Protein AF-A0A5E6R314-F1 (afdb_monomer)

Radius of gyration: 19.29 Å; Cα contacts (8 Å, |Δi|>4): 288; chains: 1; bounding box: 34×42×61 Å

Secondary structure (DSSP, 8-state):
-EEEEEEEE-SSTT-SS--EEEEEEEESTTPPPSEEEEEETT--EEEEE-TT---HHHHHHHHHHHHHHHHHHHHHHHHH-SS--TT-EEEEEEE-SSTT----EEEEEEE-TTS-EEEEEEE-PPPHHHHHHHHHHHHHHHHHHHHHHTS-SS-------------HHHHHHHHHHHHHT-

Organism: Pseudomonas fluorescens (NCBI:txid294)

pLDDT: mean 80.06, std 16.38, range [33.91, 96.5]

Nearest PDB structures (foldseek):
  3eo3-assembly2_C-2  TM=4.595E-01  e=1.379E+00  Homo sapiens
  4db3-assembly1_A  TM=5.145E-01  e=1.748E+00  Vibrio vulnificus
  2ap1-assembly1_A  TM=4.783E-01  e=2.351E+00  Salmonella enterica subsp. enterica serovar Typhimurium
  7p9y-assembly1_AAA  TM=5.122E-01  e=2.215E+00  Saccharomyces cerevisiae S288C
  5dvb-assembly1_I  TM=3.430E-01  e=5.716E+00  Saccharomyces cerevisiae

Foldseek 3Di:
DKKKKKFFDDDDPDDQDGQWIKIFIDPDDPGDGCWIWIQGPVRDIDTDDNPNPPDVVLVVLVVVLSVQLSVLVVVVLCVVPVGSDGQWMKMWDFDDPDVPDQGFKIKIFTADSVRHTPDIDIDGQDDPVRVVVLVVVVVVLVVVVVVVVVDDDDDDDPDPDPPSPPCVSVNVNNVSVSSSVD

Sequence (182 aa):
MRFIKVMAQSRGECANSVDGHIVGFYDGVGSVPFYQASVDRFYNVQRLSAEHADNQDIVARIETFMSTATVDMMRMFHWNHRTEASGNAMELMTVETNAGAEVKSVRFRFLAPEGEMKSEVTLSPETDIEKNRRVALENAGAKVVARGKKKRRRQKTTAVGPAILDTSFMDRLCKSYLATGW

Structure (mmCIF, N/CA/C/O backbone):
data_AF-A0A5E6R314-F1
#
_entry.id   AF-A0A5E6R314-F1
#
loop_
_atom_site.group_PDB
_atom_site.id
_atom_site.type_symbol
_atom_site.label_atom_id
_atom_site.label_alt_id
_atom_site.label_comp_id
_atom_site.label_asym_id
_atom_site.label_entity_id
_atom_site.label_seq_id
_atom_site.pdbx_PDB_ins_code
_atom_site.Cartn_x
_atom_site.Cartn_y
_atom_site.Cartn_z
_atom_site.occupancy
_atom_site.B_iso_or_equiv
_atom_site.auth_seq_id
_atom_site.auth_comp_id
_atom_site.auth_asym_id
_atom_site.auth_atom_id
_atom_site.pdbx_PDB_model_num
ATOM 1 N N . MET A 1 1 ? 2.222 6.298 16.711 1.00 81.44 1 MET A N 1
ATOM 2 C CA . MET A 1 1 ? 2.377 6.464 15.250 1.00 81.44 1 MET A CA 1
ATOM 3 C C . MET A 1 1 ? 1.992 5.151 14.612 1.00 81.44 1 MET A C 1
ATOM 5 O O . MET A 1 1 ? 2.645 4.151 14.899 1.00 81.44 1 MET A O 1
ATOM 9 N N . ARG A 1 2 ? 0.925 5.154 13.818 1.00 90.69 2 ARG A N 1
ATOM 10 C CA . ARG A 1 2 ? 0.460 3.976 13.092 1.00 90.69 2 ARG A CA 1
ATOM 11 C C . ARG A 1 2 ? 1.230 3.813 11.795 1.00 90.69 2 ARG A C 1
ATOM 13 O O . ARG A 1 2 ? 1.671 4.799 11.206 1.00 90.69 2 ARG A O 1
ATOM 20 N N . PHE A 1 3 ? 1.447 2.570 11.398 1.00 94.19 3 PHE A N 1
ATOM 21 C CA . PHE A 1 3 ? 2.116 2.250 10.143 1.00 94.19 3 PHE A CA 1
ATOM 22 C C . PHE A 1 3 ? 1.756 0.842 9.672 1.00 94.19 3 PHE A C 1
ATOM 24 O O . PHE A 1 3 ? 1.336 -0.009 10.462 1.00 94.19 3 PHE A O 1
ATOM 31 N N . ILE A 1 4 ? 1.942 0.597 8.379 1.00 95.88 4 ILE A N 1
ATOM 32 C CA . ILE A 1 4 ? 1.929 -0.744 7.787 1.00 95.88 4 ILE A CA 1
ATOM 33 C C . ILE A 1 4 ? 3.371 -1.165 7.556 1.00 95.88 4 ILE A C 1
ATOM 35 O O . ILE A 1 4 ? 4.164 -0.370 7.060 1.00 95.88 4 ILE A O 1
ATOM 39 N N . LYS A 1 5 ? 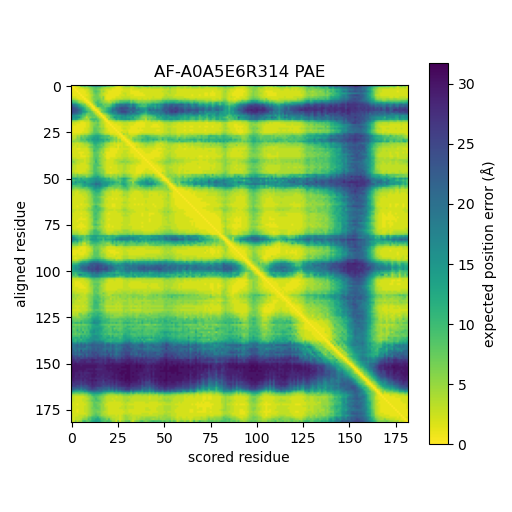3.703 -2.420 7.854 1.00 96.06 5 LYS A N 1
ATOM 40 C CA . LYS A 1 5 ? 4.981 -3.035 7.492 1.00 96.06 5 LYS A CA 1
ATOM 41 C C . LYS A 1 5 ? 4.746 -4.229 6.581 1.00 96.06 5 LYS A C 1
ATOM 43 O O . LYS A 1 5 ? 4.037 -5.161 6.948 1.00 96.06 5 LYS A O 1
ATOM 48 N N . VAL A 1 6 ? 5.378 -4.209 5.416 1.00 95.31 6 VAL A N 1
ATOM 49 C CA . VAL A 1 6 ? 5.451 -5.318 4.462 1.00 95.31 6 VAL A CA 1
ATOM 50 C C . VAL A 1 6 ? 6.835 -5.937 4.578 1.00 95.31 6 VAL A C 1
ATOM 52 O O . VAL A 1 6 ? 7.825 -5.220 4.471 1.00 95.31 6 VAL A O 1
ATOM 55 N N . MET A 1 7 ? 6.927 -7.245 4.795 1.00 93.88 7 MET A N 1
ATOM 56 C CA . MET A 1 7 ? 8.197 -7.964 4.927 1.00 93.88 7 MET A CA 1
ATOM 57 C C . MET A 1 7 ? 8.243 -9.135 3.956 1.00 93.88 7 MET A C 1
ATOM 59 O O . MET A 1 7 ? 7.319 -9.944 3.939 1.00 93.88 7 MET A O 1
ATOM 63 N N . ALA A 1 8 ? 9.319 -9.245 3.180 1.00 90.44 8 ALA A N 1
ATOM 64 C CA . ALA A 1 8 ? 9.562 -10.405 2.331 1.00 90.44 8 ALA A CA 1
ATOM 65 C C . ALA A 1 8 ? 9.847 -11.649 3.184 1.00 90.44 8 ALA A C 1
ATOM 67 O O . ALA A 1 8 ? 10.697 -11.616 4.080 1.00 90.44 8 ALA A O 1
ATOM 68 N N . GLN A 1 9 ? 9.162 -12.750 2.877 1.00 84.50 9 GLN A N 1
ATOM 69 C CA . GLN A 1 9 ? 9.291 -14.030 3.561 1.00 84.50 9 GLN A CA 1
ATOM 70 C C . GLN A 1 9 ? 9.766 -15.115 2.588 1.00 84.50 9 GLN A C 1
ATOM 72 O O . GLN A 1 9 ? 9.176 -15.325 1.529 1.00 84.50 9 GLN A O 1
ATOM 77 N N . SER A 1 10 ? 10.813 -15.840 2.973 1.00 78.00 10 SER A N 1
ATOM 78 C CA . SER A 1 10 ? 11.264 -17.055 2.283 1.00 78.00 10 SER A CA 1
ATOM 79 C C . SER A 1 10 ? 10.904 -18.302 3.095 1.00 78.00 10 SER A C 1
ATOM 81 O O . SER A 1 10 ? 10.846 -18.256 4.330 1.00 78.00 10 SER A O 1
ATOM 83 N N . ARG A 1 11 ? 10.638 -19.431 2.429 1.00 61.72 11 ARG A N 1
ATOM 84 C CA . ARG A 1 11 ? 10.377 -20.708 3.099 1.00 61.72 11 ARG A CA 1
ATOM 85 C C . ARG A 1 11 ? 11.695 -21.457 3.321 1.00 61.72 11 ARG A C 1
ATOM 87 O O . ARG A 1 11 ? 12.092 -22.304 2.527 1.00 61.72 11 ARG A O 1
ATOM 94 N N . GLY A 1 12 ? 12.346 -21.166 4.446 1.00 57.78 12 GLY A N 1
ATOM 95 C CA . GLY A 1 12 ? 13.508 -21.907 4.954 1.00 57.78 12 GLY A CA 1
ATOM 96 C C . GLY A 1 12 ? 14.840 -21.160 4.843 1.00 57.78 12 GLY A C 1
ATOM 97 O O . GLY A 1 12 ? 15.012 -20.285 4.002 1.00 57.78 12 GLY A O 1
ATOM 98 N N . GLU A 1 13 ? 15.801 -21.543 5.688 1.00 52.19 13 GLU A N 1
ATOM 99 C CA . GLU A 1 13 ? 17.090 -20.853 5.906 1.00 52.19 13 GLU A CA 1
ATOM 100 C C . GLU A 1 13 ? 18.039 -20.824 4.684 1.00 52.19 13 GLU A C 1
ATOM 102 O O . GLU A 1 13 ? 19.111 -20.231 4.753 1.00 52.19 13 GLU A O 1
ATOM 107 N N . CYS A 1 14 ? 17.669 -21.432 3.550 1.00 49.62 14 CYS A N 1
ATOM 108 C CA . CYS A 1 14 ? 18.479 -21.498 2.322 1.00 49.62 14 CYS A CA 1
ATOM 109 C C . CYS A 1 14 ? 17.669 -21.286 1.026 1.00 49.62 14 CYS A C 1
ATOM 111 O O . CYS A 1 14 ? 18.128 -21.646 -0.060 1.00 49.62 14 CYS A O 1
ATOM 113 N N . ALA A 1 15 ? 16.451 -20.743 1.106 1.00 55.31 15 ALA A N 1
ATOM 114 C CA . ALA A 1 15 ? 15.663 -20.459 -0.089 1.00 55.31 15 ALA A CA 1
ATOM 115 C C . ALA A 1 15 ? 16.196 -19.203 -0.802 1.00 55.31 15 ALA A C 1
ATOM 117 O O . ALA A 1 15 ? 16.169 -18.100 -0.263 1.00 55.31 15 ALA A O 1
ATOM 118 N N . ASN A 1 16 ? 16.640 -19.366 -2.052 1.00 54.38 16 ASN A N 1
ATOM 119 C CA . ASN A 1 16 ? 17.064 -18.262 -2.928 1.00 54.38 16 ASN A CA 1
ATOM 120 C C . ASN A 1 16 ? 15.880 -17.448 -3.495 1.00 54.38 16 ASN A C 1
ATOM 122 O O . ASN A 1 16 ? 16.083 -16.612 -4.375 1.00 54.38 16 ASN A O 1
ATOM 126 N N . SER A 1 17 ? 14.650 -17.722 -3.053 1.00 58.81 17 SER A N 1
ATOM 127 C CA . SER A 1 17 ? 13.425 -17.094 -3.549 1.00 58.81 17 SER A CA 1
ATOM 128 C C . SER A 1 17 ? 12.496 -16.707 -2.404 1.00 58.81 17 SER A C 1
ATOM 130 O O . SER A 1 17 ? 12.339 -17.451 -1.435 1.00 58.81 17 SER A O 1
ATOM 132 N N . VAL A 1 18 ? 11.859 -15.545 -2.541 1.00 64.06 18 VAL A N 1
ATOM 133 C CA . VAL A 1 18 ? 10.782 -15.097 -1.656 1.00 64.06 18 VAL A CA 1
ATOM 134 C C . VAL A 1 18 ? 9.497 -15.802 -2.076 1.00 64.06 18 VAL A C 1
ATOM 136 O O . VAL A 1 18 ? 9.106 -15.766 -3.240 1.00 64.06 18 VAL A O 1
ATOM 139 N N . ASP A 1 19 ? 8.843 -16.463 -1.125 1.00 75.25 19 ASP A N 1
ATOM 140 C CA . ASP A 1 19 ? 7.611 -17.220 -1.375 1.00 75.25 19 ASP A CA 1
ATOM 141 C C . ASP A 1 19 ? 6.353 -16.368 -1.154 1.00 75.25 19 ASP A C 1
ATOM 143 O O . ASP A 1 19 ? 5.271 -16.690 -1.655 1.00 75.25 19 ASP A O 1
ATOM 147 N N . GLY A 1 20 ? 6.500 -15.252 -0.439 1.00 87.81 20 GLY A N 1
ATOM 148 C CA . GLY A 1 20 ? 5.432 -14.298 -0.188 1.00 87.81 20 GLY A CA 1
ATOM 149 C C . GLY A 1 20 ? 5.875 -13.149 0.709 1.00 87.81 20 GLY A C 1
ATOM 150 O O . GLY A 1 20 ? 7.059 -12.941 0.968 1.00 87.81 20 GLY A O 1
ATOM 151 N N . HIS A 1 21 ? 4.901 -12.397 1.199 1.00 92.88 21 HIS A N 1
ATOM 152 C CA . HIS A 1 21 ? 5.106 -11.264 2.083 1.00 92.88 21 HIS A CA 1
ATOM 153 C C . HIS A 1 21 ? 4.197 -11.370 3.300 1.00 92.88 21 HIS A C 1
ATOM 155 O O . HIS A 1 21 ? 3.064 -11.838 3.213 1.00 92.88 21 HIS A O 1
ATOM 161 N N . ILE A 1 22 ? 4.681 -10.885 4.434 1.00 94.06 22 ILE A N 1
ATOM 162 C CA . ILE A 1 22 ? 3.864 -10.642 5.616 1.00 94.06 22 ILE A CA 1
ATOM 163 C C . ILE A 1 22 ? 3.559 -9.156 5.678 1.00 94.06 22 ILE A C 1
ATOM 165 O O . ILE A 1 22 ? 4.468 -8.328 5.640 1.00 94.06 22 ILE A O 1
ATOM 169 N N . VAL A 1 23 ? 2.279 -8.829 5.788 1.00 96.00 23 VAL A N 1
ATOM 170 C CA . VAL A 1 23 ? 1.787 -7.465 5.948 1.00 96.00 23 VAL A CA 1
ATOM 171 C C . VAL A 1 23 ? 1.210 -7.336 7.347 1.00 96.00 23 VAL A C 1
ATOM 173 O O . VAL A 1 23 ? 0.267 -8.043 7.697 1.00 96.00 23 VAL A O 1
ATOM 176 N N . GLY A 1 24 ? 1.794 -6.455 8.152 1.00 95.31 24 GLY A N 1
ATOM 177 C CA . GLY A 1 24 ? 1.335 -6.147 9.501 1.00 95.31 24 GLY A CA 1
ATOM 178 C C . GLY A 1 24 ? 0.917 -4.688 9.632 1.00 95.31 24 GLY A C 1
ATOM 179 O O . GLY A 1 24 ? 1.574 -3.799 9.094 1.00 95.31 24 GLY A O 1
ATOM 180 N N . PHE A 1 25 ? -0.161 -4.452 10.367 1.00 94.88 25 PHE A N 1
ATOM 181 C CA . PHE A 1 25 ? -0.676 -3.135 10.729 1.00 94.88 25 PHE A CA 1
ATOM 182 C C . PHE A 1 25 ? -0.333 -2.884 12.194 1.00 94.88 25 PHE A C 1
ATOM 184 O O . PHE A 1 25 ? -0.716 -3.673 13.053 1.00 94.88 25 PHE A O 1
ATOM 191 N N . TYR A 1 26 ? 0.402 -1.816 12.485 1.00 93.06 26 TYR A N 1
ATOM 192 C CA . TYR A 1 26 ? 0.959 -1.539 13.810 1.00 93.06 26 TYR A CA 1
ATOM 193 C C . TYR A 1 26 ? 0.436 -0.214 14.360 1.00 93.06 26 TYR A C 1
ATOM 195 O O . TYR A 1 26 ? 0.377 0.770 13.620 1.00 93.06 26 TYR A O 1
ATOM 203 N N . ASP A 1 27 ? 0.118 -0.176 15.658 1.00 90.25 27 ASP A N 1
ATOM 204 C CA . ASP A 1 27 ? -0.267 1.041 16.391 1.00 90.25 27 ASP A CA 1
ATOM 205 C C . ASP A 1 27 ? 0.866 1.511 17.317 1.00 90.25 27 ASP A C 1
ATOM 207 O O . ASP A 1 27 ? 0.722 1.653 18.529 1.00 90.25 27 ASP A O 1
ATOM 211 N N . GLY A 1 28 ? 2.056 1.701 16.742 1.00 84.62 28 GLY A N 1
ATOM 212 C CA . GLY A 1 28 ? 3.247 2.153 17.462 1.00 84.62 28 GLY A CA 1
ATOM 213 C C . GLY A 1 28 ? 4.479 1.284 17.229 1.00 84.62 28 GLY A C 1
ATOM 214 O O . GLY A 1 28 ? 4.392 0.107 16.878 1.00 84.62 28 GLY A O 1
ATOM 215 N N . VAL A 1 29 ? 5.657 1.877 17.420 1.00 80.38 29 VAL A N 1
ATOM 216 C CA . VAL A 1 29 ? 6.939 1.171 17.294 1.00 80.38 29 VAL A CA 1
ATOM 217 C C . VAL A 1 29 ? 7.074 0.165 18.437 1.00 80.38 29 VAL A C 1
ATOM 219 O O . VAL A 1 29 ? 6.836 0.510 19.591 1.00 80.38 29 VAL A O 1
ATOM 222 N N . GLY A 1 30 ? 7.443 -1.076 18.115 1.00 78.25 30 GLY A N 1
ATOM 223 C CA . GLY A 1 30 ? 7.551 -2.162 19.096 1.00 78.25 30 GLY A CA 1
ATOM 224 C C . GLY A 1 30 ? 6.209 -2.760 19.535 1.00 78.25 30 GLY A C 1
ATOM 225 O O . GLY A 1 30 ? 6.198 -3.610 20.422 1.00 78.25 30 GLY A O 1
ATOM 226 N N . SER A 1 31 ? 5.092 -2.345 18.925 1.00 81.69 31 SER A N 1
ATOM 227 C CA . SER A 1 31 ? 3.781 -2.953 19.169 1.00 81.69 31 SER A CA 1
ATOM 228 C C . SER A 1 31 ? 3.640 -4.314 18.478 1.00 81.69 31 SER A C 1
ATOM 230 O O . SER A 1 31 ? 4.286 -4.602 17.466 1.00 81.69 31 SER A O 1
ATOM 232 N N . VAL A 1 32 ? 2.766 -5.156 19.030 1.00 87.56 32 VAL A N 1
ATOM 233 C CA . VAL A 1 32 ? 2.252 -6.352 18.350 1.00 87.56 32 VAL A CA 1
ATOM 234 C C . VAL A 1 32 ? 1.349 -5.889 17.196 1.00 87.56 32 VAL A C 1
ATOM 236 O O . VAL A 1 32 ? 0.636 -4.896 17.365 1.00 87.56 32 VAL A O 1
ATOM 239 N N . PRO A 1 33 ? 1.362 -6.551 16.020 1.00 89.56 33 PRO A N 1
ATOM 240 C CA . PRO A 1 33 ? 0.486 -6.156 14.925 1.00 89.56 33 PRO A CA 1
ATOM 241 C C . PRO A 1 33 ? -0.988 -6.265 15.338 1.00 89.56 33 PRO A C 1
ATOM 243 O O . PRO A 1 33 ? -1.448 -7.309 15.803 1.00 89.56 33 PRO A O 1
ATOM 246 N N . PHE A 1 34 ? -1.727 -5.182 15.112 1.00 90.50 34 PHE A N 1
ATOM 247 C CA . PHE A 1 34 ? -3.178 -5.101 15.260 1.00 90.50 34 PHE A CA 1
ATOM 248 C C . PHE A 1 34 ? -3.893 -6.041 14.282 1.00 90.50 34 PHE A C 1
ATOM 250 O O . PHE A 1 34 ? -4.854 -6.722 14.632 1.00 90.50 34 PHE A O 1
ATOM 257 N N . TYR A 1 35 ? -3.383 -6.099 13.052 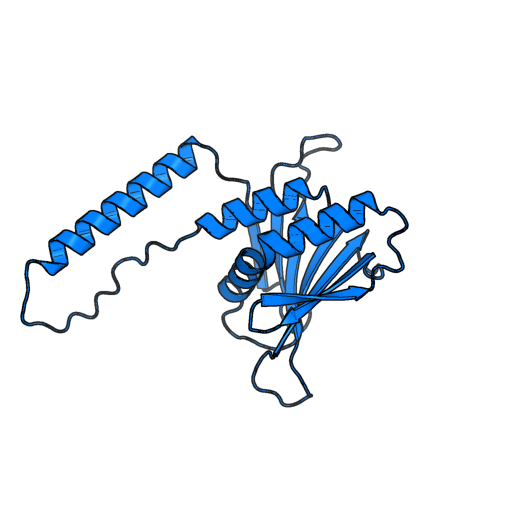1.00 92.69 35 TYR A N 1
ATOM 258 C CA . TYR A 1 35 ? -3.835 -6.994 11.995 1.00 92.69 35 TYR A CA 1
ATOM 259 C C . TYR A 1 35 ? -2.620 -7.533 11.246 1.00 92.69 35 TYR A C 1
ATOM 261 O O . TYR A 1 35 ? -1.671 -6.790 10.978 1.00 92.69 35 TYR A O 1
ATOM 269 N N . GLN A 1 36 ? -2.659 -8.807 10.872 1.00 94.50 36 GLN A N 1
ATOM 270 C CA . GLN A 1 36 ? -1.613 -9.442 10.086 1.00 94.50 36 GLN A CA 1
ATOM 271 C C . GLN A 1 36 ? -2.207 -10.303 8.974 1.00 94.50 36 GLN A C 1
ATOM 273 O O . GLN A 1 36 ? -3.134 -11.087 9.190 1.00 94.50 36 GLN A O 1
ATOM 278 N N . ALA A 1 37 ? -1.628 -10.202 7.783 1.00 95.06 37 ALA A N 1
ATOM 279 C CA . ALA A 1 37 ? -1.952 -11.044 6.644 1.00 95.06 37 ALA A CA 1
ATOM 280 C C . ALA A 1 37 ? -0.687 -11.539 5.941 1.00 95.06 37 ALA A C 1
ATOM 282 O O . ALA A 1 37 ? 0.351 -10.878 5.946 1.00 95.06 37 ALA A O 1
ATOM 283 N N . SER A 1 38 ? -0.798 -12.704 5.317 1.00 94.12 38 SER A N 1
ATOM 284 C CA . SER A 1 38 ? 0.157 -13.208 4.342 1.00 94.12 38 SER A CA 1
ATOM 285 C C . SER A 1 38 ? -0.325 -12.855 2.940 1.00 94.12 38 SER A C 1
ATOM 287 O O . SER A 1 38 ? -1.524 -12.893 2.660 1.00 94.12 38 SER A O 1
ATOM 289 N N . VAL A 1 39 ? 0.612 -12.501 2.072 1.00 93.81 39 VAL A N 1
ATOM 290 C CA . VAL A 1 39 ? 0.401 -12.283 0.645 1.00 93.81 39 VAL A CA 1
ATOM 291 C C . VAL A 1 39 ? 1.309 -13.249 -0.094 1.00 93.81 39 VAL A C 1
ATOM 293 O O . VAL A 1 39 ? 2.529 -13.151 0.022 1.00 93.81 39 VAL A O 1
ATOM 296 N N . ASP A 1 40 ? 0.742 -14.189 -0.837 1.00 90.06 40 ASP A N 1
ATOM 297 C CA . ASP A 1 40 ? 1.551 -15.123 -1.619 1.00 90.06 40 ASP A CA 1
ATOM 298 C C . ASP A 1 40 ? 2.137 -14.461 -2.883 1.00 90.06 40 ASP A C 1
ATOM 300 O O . ASP A 1 40 ? 1.826 -13.320 -3.240 1.00 90.06 40 ASP A O 1
ATOM 304 N N . ARG A 1 41 ? 2.987 -15.194 -3.608 1.00 84.94 41 ARG A N 1
ATOM 305 C CA . ARG A 1 41 ? 3.567 -14.742 -4.887 1.00 84.94 41 ARG A CA 1
ATOM 306 C C . ARG A 1 41 ? 2.545 -14.413 -5.989 1.00 84.94 41 ARG A C 1
ATOM 308 O O . ARG A 1 41 ? 2.915 -13.834 -7.006 1.00 84.94 41 ARG A O 1
ATOM 315 N N . PHE A 1 42 ? 1.294 -14.841 -5.835 1.00 86.31 42 PHE A N 1
ATOM 316 C CA . PHE A 1 42 ? 0.194 -14.590 -6.764 1.00 86.31 42 PHE A CA 1
ATOM 317 C C . PHE A 1 42 ? -0.726 -13.462 -6.284 1.00 86.31 42 PHE A C 1
ATOM 319 O O . PHE A 1 42 ? -1.777 -13.240 -6.882 1.00 86.31 42 PHE A O 1
ATOM 326 N N . TYR A 1 43 ? -0.316 -12.732 -5.243 1.00 89.00 43 TYR A N 1
ATOM 327 C CA . TYR A 1 43 ? -1.068 -11.645 -4.624 1.00 89.00 43 TYR A CA 1
ATOM 328 C C . TYR A 1 43 ? -2.363 -12.089 -3.935 1.00 89.00 43 TYR A C 1
ATOM 330 O O . TYR A 1 43 ? -3.223 -11.252 -3.651 1.00 89.00 43 TYR A O 1
ATOM 338 N N . ASN A 1 44 ? -2.501 -13.379 -3.619 1.00 91.19 44 ASN A N 1
ATOM 339 C CA . ASN A 1 44 ? -3.602 -13.846 -2.791 1.00 91.19 44 ASN A CA 1
ATOM 340 C C . ASN A 1 44 ? -3.341 -13.444 -1.343 1.00 91.19 44 ASN A C 1
ATOM 342 O O . ASN A 1 44 ? -2.267 -13.701 -0.797 1.00 91.19 44 ASN A O 1
ATOM 346 N N . VAL A 1 45 ? -4.345 -12.832 -0.720 1.00 94.00 45 VAL A N 1
ATOM 347 C CA . VAL A 1 45 ? -4.281 -12.391 0.671 1.00 94.00 45 VAL A CA 1
ATOM 348 C C . VAL A 1 45 ? -4.916 -13.447 1.566 1.00 94.00 45 VAL A C 1
ATOM 350 O O . VAL A 1 45 ? -6.077 -13.811 1.382 1.00 94.00 45 VAL A O 1
ATOM 353 N N . GLN A 1 46 ? -4.181 -13.888 2.580 1.00 93.50 46 GLN A N 1
ATOM 354 C CA . GLN A 1 46 ? -4.693 -14.726 3.655 1.00 93.50 46 GLN A CA 1
ATOM 355 C C . GLN A 1 46 ? -4.522 -13.998 4.985 1.00 93.50 46 GLN A C 1
ATOM 357 O O . GLN A 1 46 ? -3.404 -13.708 5.408 1.00 93.50 46 GLN A O 1
ATOM 362 N N . ARG A 1 47 ? -5.629 -13.720 5.677 1.00 93.56 47 ARG A N 1
ATOM 363 C CA . ARG A 1 47 ? -5.578 -13.182 7.040 1.00 93.56 47 ARG A CA 1
ATOM 364 C C . ARG A 1 47 ? -4.929 -14.203 7.976 1.00 93.56 47 ARG A C 1
ATOM 366 O O . ARG A 1 47 ? -5.333 -15.363 7.990 1.00 93.56 47 ARG A O 1
ATOM 373 N N . LEU A 1 48 ? -3.949 -13.755 8.756 1.00 91.38 48 LEU A N 1
ATOM 374 C CA . LEU A 1 48 ? -3.259 -14.563 9.763 1.00 91.38 48 LEU A CA 1
ATOM 375 C C . LEU A 1 48 ? -3.783 -14.264 11.165 1.00 91.38 48 LEU A C 1
ATOM 377 O O . LEU A 1 48 ? -4.075 -15.189 11.913 1.00 91.38 48 LEU A O 1
ATOM 381 N N . SER A 1 49 ? -3.933 -12.984 11.509 1.00 88.56 49 SER A N 1
ATOM 382 C CA . SER A 1 49 ? -4.425 -12.565 12.821 1.00 88.56 49 SER A CA 1
ATOM 383 C C . SER A 1 49 ? -5.137 -11.214 12.757 1.00 88.56 49 SER A C 1
ATOM 385 O O . SER A 1 49 ? -4.824 -10.355 11.932 1.00 88.56 49 SER A O 1
ATOM 387 N N . ALA A 1 50 ? -6.123 -11.047 13.636 1.00 82.81 50 ALA A N 1
ATOM 388 C CA . ALA A 1 50 ? -6.823 -9.787 13.901 1.00 82.81 50 ALA A CA 1
ATOM 389 C C . ALA A 1 50 ? -7.310 -9.737 15.364 1.00 82.81 50 ALA A C 1
ATOM 391 O O . ALA A 1 50 ? -8.283 -9.068 15.683 1.00 82.81 50 ALA A O 1
ATOM 392 N N . GLU A 1 51 ? -6.675 -10.508 16.252 1.00 72.88 51 GLU A N 1
ATOM 393 C CA . GLU A 1 51 ? -7.151 -10.738 17.626 1.00 72.88 51 GLU A CA 1
ATOM 394 C C . GLU A 1 51 ? -7.077 -9.485 18.505 1.00 72.88 51 GLU A C 1
ATOM 396 O O . GLU A 1 51 ? -7.822 -9.371 19.467 1.00 72.88 51 GLU A O 1
ATOM 401 N N . HIS A 1 52 ? -6.221 -8.527 18.144 1.00 69.44 52 HIS A N 1
ATOM 402 C CA . HIS A 1 52 ? -6.080 -7.241 18.834 1.00 69.44 52 HIS A CA 1
ATOM 403 C C . HIS A 1 52 ? -6.997 -6.156 18.251 1.00 69.44 52 HIS A C 1
ATOM 405 O O . HIS A 1 52 ? -6.866 -4.979 18.593 1.00 69.44 52 HIS A O 1
ATOM 411 N N . ALA A 1 53 ? -7.887 -6.531 17.329 1.00 67.56 53 ALA A N 1
ATOM 412 C CA . ALA A 1 53 ? -8.773 -5.614 16.646 1.00 67.56 53 ALA A CA 1
ATOM 413 C C . ALA A 1 53 ? -10.163 -5.580 17.286 1.00 67.56 53 ALA A C 1
ATOM 415 O O . ALA A 1 53 ? -11.129 -6.126 16.758 1.00 67.56 53 ALA A O 1
ATOM 416 N N . ASP A 1 54 ? -10.274 -4.861 18.401 1.00 67.62 54 ASP A N 1
ATOM 417 C CA . ASP A 1 54 ? -11.539 -4.685 19.134 1.00 67.62 54 ASP A CA 1
ATOM 418 C C . ASP A 1 54 ? -12.588 -3.866 18.349 1.00 67.62 54 ASP A C 1
ATOM 420 O O . ASP A 1 54 ? -13.753 -3.783 18.735 1.00 67.62 54 ASP A O 1
ATOM 424 N N . ASN A 1 55 ? -12.186 -3.250 17.229 1.00 78.31 55 ASN A N 1
ATOM 425 C CA . ASN A 1 55 ? -13.033 -2.420 16.379 1.00 78.31 55 ASN A CA 1
ATOM 426 C C . ASN A 1 55 ? -13.224 -3.052 14.989 1.00 78.31 55 ASN A C 1
ATOM 428 O O . ASN A 1 55 ? -12.351 -2.960 14.120 1.00 78.31 55 ASN A O 1
ATOM 432 N N . GLN A 1 56 ? -14.400 -3.647 14.769 1.00 81.25 56 GLN A N 1
ATOM 433 C CA . GLN A 1 56 ? -14.755 -4.311 13.510 1.00 81.25 56 GLN A CA 1
ATOM 434 C C . GLN A 1 56 ? -14.763 -3.368 12.296 1.00 81.25 56 GLN A C 1
ATOM 436 O O . GLN A 1 56 ? -14.402 -3.801 11.200 1.00 81.25 56 GLN A O 1
ATOM 441 N N . ASP A 1 57 ? -15.091 -2.085 12.472 1.00 86.38 57 ASP A N 1
ATOM 442 C CA . ASP A 1 57 ? -15.098 -1.120 11.365 1.00 86.38 57 ASP A CA 1
ATOM 443 C C . ASP A 1 57 ? -13.682 -0.877 10.832 1.00 86.38 57 ASP A C 1
ATOM 445 O O . ASP A 1 57 ? -13.472 -0.740 9.625 1.00 86.38 57 ASP A O 1
ATOM 449 N N . ILE A 1 58 ? -12.690 -0.852 11.727 1.00 85.44 58 ILE A N 1
ATOM 450 C CA . ILE A 1 58 ? -11.281 -0.700 11.349 1.00 85.44 58 ILE A CA 1
ATOM 451 C C . ILE A 1 58 ? -10.796 -1.951 10.610 1.00 85.44 58 ILE A C 1
ATOM 453 O O . ILE A 1 58 ? -10.147 -1.824 9.572 1.00 85.44 58 ILE A O 1
ATOM 457 N N . VAL A 1 59 ? -11.156 -3.150 11.081 1.00 88.75 59 VAL A N 1
ATOM 458 C CA . VAL A 1 59 ? -10.820 -4.408 10.388 1.00 88.75 59 VAL A CA 1
ATOM 459 C C . VAL A 1 59 ? -11.398 -4.424 8.977 1.00 88.75 59 VAL A C 1
ATOM 461 O O . VAL A 1 59 ? -10.672 -4.719 8.033 1.00 88.75 59 VAL A O 1
ATOM 464 N N . ALA A 1 60 ? -12.661 -4.030 8.801 1.00 90.06 60 ALA A N 1
ATOM 465 C CA . ALA A 1 60 ? -13.293 -3.981 7.484 1.00 90.06 60 ALA A CA 1
ATOM 466 C C . ALA A 1 60 ? -12.581 -3.010 6.522 1.00 90.06 60 ALA A C 1
ATOM 468 O O . ALA A 1 60 ? -12.409 -3.313 5.336 1.00 90.06 60 ALA A O 1
ATOM 469 N N . ARG A 1 61 ? -12.112 -1.855 7.020 1.00 91.62 61 ARG A N 1
ATOM 470 C CA . ARG A 1 61 ? -11.298 -0.913 6.227 1.00 91.62 61 ARG A CA 1
ATOM 471 C C . ARG A 1 61 ? -9.947 -1.511 5.842 1.00 91.62 61 ARG A C 1
ATOM 473 O O . ARG A 1 61 ? -9.535 -1.365 4.692 1.00 91.62 61 ARG A O 1
ATOM 480 N N . ILE A 1 62 ? -9.286 -2.206 6.768 1.00 92.94 62 ILE A N 1
ATOM 481 C CA . ILE A 1 62 ? -8.021 -2.907 6.510 1.00 92.94 62 ILE A CA 1
ATOM 482 C C . ILE A 1 62 ? -8.215 -4.007 5.461 1.00 92.94 62 ILE A C 1
ATOM 484 O O . ILE A 1 62 ? -7.461 -4.067 4.494 1.00 92.94 62 ILE A O 1
ATOM 488 N N . GLU A 1 63 ? -9.242 -4.845 5.596 1.00 92.75 63 GLU A N 1
ATOM 489 C CA . GLU A 1 63 ? -9.542 -5.914 4.638 1.00 92.75 63 GLU A CA 1
ATOM 490 C C . GLU A 1 63 ? -9.881 -5.342 3.249 1.00 92.75 63 GLU A C 1
ATOM 492 O O . GLU A 1 63 ? -9.382 -5.834 2.235 1.00 92.75 63 GLU A O 1
ATOM 497 N N . THR A 1 64 ? -10.626 -4.232 3.189 1.00 94.25 64 THR A N 1
ATOM 498 C CA . THR A 1 64 ? -10.901 -3.507 1.935 1.00 94.25 64 THR A CA 1
ATOM 499 C C . THR A 1 64 ? -9.613 -2.993 1.289 1.00 94.25 64 THR A C 1
ATOM 501 O O . THR A 1 64 ? -9.400 -3.180 0.085 1.00 94.25 64 THR A O 1
ATOM 504 N N . PHE A 1 65 ? -8.717 -2.393 2.073 1.00 95.19 65 PHE A N 1
ATOM 505 C CA . PHE A 1 65 ? -7.411 -1.955 1.587 1.00 95.19 65 PHE A CA 1
ATOM 506 C C . PHE A 1 65 ? -6.581 -3.128 1.070 1.00 95.19 65 PHE A C 1
ATOM 508 O O . PHE A 1 65 ? -6.082 -3.072 -0.051 1.00 95.19 65 PHE A O 1
ATOM 515 N N . MET A 1 66 ? -6.490 -4.222 1.827 1.00 95.69 66 MET A N 1
ATOM 516 C CA . MET A 1 66 ? -5.767 -5.416 1.395 1.00 95.69 66 MET A CA 1
ATOM 517 C C . MET A 1 66 ? -6.353 -5.983 0.096 1.00 95.69 66 MET A C 1
ATOM 519 O O . MET A 1 66 ? -5.603 -6.374 -0.793 1.00 95.69 66 MET A O 1
ATOM 523 N N . SER A 1 67 ? -7.673 -5.967 -0.086 1.00 92.88 67 SER A N 1
ATOM 524 C CA . SER A 1 67 ? -8.295 -6.475 -1.316 1.00 92.88 67 SER A CA 1
ATOM 525 C C . SER A 1 67 ? -8.001 -5.627 -2.562 1.00 92.88 67 SER A C 1
ATOM 527 O O . SER A 1 67 ? -7.895 -6.167 -3.661 1.00 92.88 67 SER A O 1
ATOM 529 N N . THR A 1 68 ? -7.843 -4.309 -2.412 1.00 92.81 68 THR A N 1
ATOM 530 C CA . THR A 1 68 ? -7.733 -3.375 -3.548 1.00 92.81 68 THR A CA 1
ATOM 531 C C . THR A 1 68 ? -6.304 -2.916 -3.825 1.00 92.81 68 THR A C 1
ATOM 533 O O . THR A 1 68 ? -5.942 -2.704 -4.981 1.00 92.81 68 THR A O 1
ATOM 536 N N . ALA A 1 69 ? -5.475 -2.789 -2.789 1.00 95.00 69 ALA A N 1
ATOM 537 C CA . ALA A 1 69 ? -4.152 -2.182 -2.873 1.00 95.00 69 ALA A CA 1
ATOM 538 C C . ALA A 1 69 ? -3.001 -3.197 -2.878 1.00 95.00 69 ALA A C 1
ATOM 540 O O . ALA A 1 69 ? -1.867 -2.794 -3.119 1.00 95.00 69 ALA A O 1
ATOM 541 N N . THR A 1 70 ? -3.248 -4.496 -2.648 1.00 94.94 70 THR A N 1
ATOM 542 C CA . THR A 1 70 ? -2.169 -5.502 -2.528 1.00 94.94 70 THR A CA 1
ATOM 543 C C . THR A 1 70 ? -1.237 -5.518 -3.736 1.00 94.94 70 THR A C 1
ATOM 545 O O . THR A 1 70 ? -0.022 -5.478 -3.561 1.00 94.94 70 THR A O 1
ATOM 548 N N . VAL A 1 71 ? -1.774 -5.510 -4.959 1.00 93.00 71 VAL A N 1
ATOM 549 C CA . VAL A 1 71 ? -0.946 -5.517 -6.177 1.00 93.00 71 VAL A CA 1
ATOM 550 C C . VAL A 1 71 ? -0.074 -4.263 -6.261 1.00 93.00 71 VAL A C 1
ATOM 552 O O . VAL A 1 71 ? 1.127 -4.361 -6.507 1.00 93.00 71 VAL A O 1
ATOM 555 N N . ASP A 1 72 ? -0.654 -3.087 -6.017 1.00 94.56 72 ASP A N 1
ATOM 556 C CA . ASP A 1 72 ? 0.075 -1.818 -6.066 1.00 94.56 72 ASP A CA 1
ATOM 557 C C . ASP A 1 72 ? 1.120 -1.731 -4.929 1.00 94.56 72 ASP A C 1
ATOM 559 O O . ASP A 1 72 ? 2.235 -1.252 -5.144 1.00 94.56 72 ASP A O 1
ATOM 563 N N . MET A 1 73 ? 0.808 -2.269 -3.746 1.00 95.19 73 MET A N 1
ATOM 564 C CA . MET A 1 73 ? 1.706 -2.356 -2.590 1.00 95.19 73 MET A CA 1
ATOM 565 C C . MET A 1 73 ? 2.901 -3.273 -2.861 1.00 95.19 73 MET A C 1
ATOM 567 O O . MET A 1 73 ? 4.042 -2.874 -2.627 1.00 95.19 73 MET A O 1
ATOM 571 N N . MET A 1 74 ? 2.668 -4.472 -3.403 1.00 92.56 74 MET A N 1
ATOM 572 C CA . MET A 1 74 ? 3.755 -5.375 -3.787 1.00 92.56 74 MET A CA 1
ATOM 573 C C . MET A 1 74 ? 4.585 -4.780 -4.923 1.00 92.56 74 MET A C 1
ATOM 575 O O . MET A 1 74 ? 5.811 -4.833 -4.893 1.00 92.56 74 MET A O 1
ATOM 579 N N . ARG A 1 75 ? 3.949 -4.120 -5.897 1.00 91.50 75 ARG A N 1
ATOM 580 C CA . ARG A 1 75 ? 4.671 -3.411 -6.959 1.00 91.50 75 ARG A CA 1
ATOM 581 C C . ARG A 1 75 ? 5.579 -2.318 -6.393 1.00 91.50 75 ARG A C 1
ATOM 583 O O . ARG A 1 75 ? 6.719 -2.218 -6.837 1.00 91.50 75 ARG A O 1
ATOM 590 N N . MET A 1 76 ? 5.126 -1.553 -5.394 1.00 92.88 76 MET A N 1
ATOM 591 C CA . MET A 1 76 ? 5.956 -0.558 -4.697 1.00 92.88 76 MET A CA 1
ATOM 592 C C . MET A 1 76 ? 7.128 -1.199 -3.947 1.00 92.88 76 MET A C 1
ATOM 594 O O . MET A 1 76 ? 8.245 -0.678 -3.994 1.00 92.88 76 MET A O 1
ATOM 598 N N . PHE A 1 77 ? 6.893 -2.345 -3.303 1.00 92.50 77 PHE A N 1
ATOM 599 C CA . PHE A 1 77 ? 7.930 -3.120 -2.627 1.00 92.50 77 PHE A CA 1
ATOM 600 C C . PHE A 1 77 ? 9.029 -3.561 -3.610 1.00 92.50 77 PHE A C 1
ATOM 602 O O . PHE A 1 77 ? 10.197 -3.206 -3.439 1.00 92.50 77 PHE A O 1
ATOM 609 N N . HIS A 1 78 ? 8.654 -4.263 -4.684 1.00 88.56 78 HIS A N 1
ATOM 610 C CA . HIS A 1 78 ? 9.590 -4.789 -5.686 1.00 88.56 78 HIS A CA 1
ATOM 611 C C . HIS A 1 78 ? 10.288 -3.687 -6.491 1.00 88.56 78 HIS A C 1
ATOM 613 O O . HIS A 1 78 ? 11.425 -3.857 -6.923 1.00 88.56 78 HIS A O 1
ATOM 619 N N . TRP A 1 79 ? 9.637 -2.535 -6.676 1.00 87.81 79 TRP A N 1
ATOM 620 C CA . TRP A 1 79 ? 10.248 -1.386 -7.343 1.00 87.81 79 TRP A CA 1
ATOM 621 C C . TRP A 1 79 ? 11.513 -0.894 -6.632 1.00 87.81 79 TRP A C 1
ATOM 623 O O . TRP A 1 79 ? 12.470 -0.472 -7.283 1.00 87.81 79 TRP A O 1
ATOM 633 N N . ASN A 1 80 ? 11.517 -0.942 -5.298 1.00 88.94 80 ASN A N 1
ATOM 634 C CA . ASN A 1 80 ? 12.588 -0.385 -4.473 1.00 88.94 80 ASN A CA 1
ATOM 635 C C . ASN A 1 80 ? 13.559 -1.456 -3.953 1.00 88.94 80 ASN A C 1
ATOM 637 O O . ASN A 1 80 ? 14.721 -1.150 -3.680 1.00 88.94 80 ASN A O 1
ATOM 641 N N . HIS A 1 81 ? 13.136 -2.720 -3.894 1.00 84.50 81 HIS A N 1
ATOM 642 C CA . HIS A 1 81 ? 14.000 -3.855 -3.573 1.00 84.50 81 HIS A CA 1
ATOM 643 C C . HIS A 1 81 ? 14.425 -4.588 -4.846 1.00 84.50 81 HIS A C 1
ATOM 645 O O . HIS A 1 81 ? 13.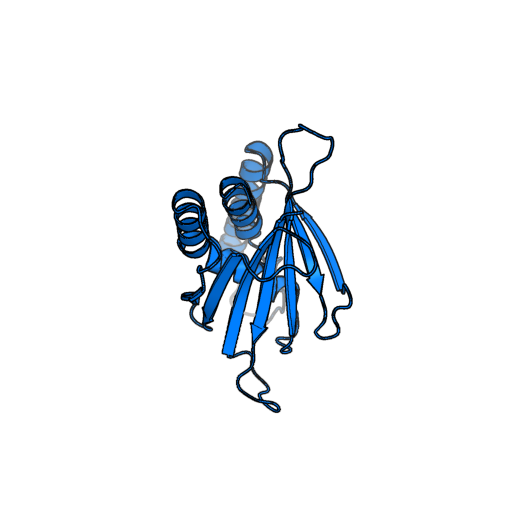749 -5.493 -5.321 1.00 84.50 81 HIS A O 1
ATOM 651 N N . ARG A 1 82 ? 15.587 -4.204 -5.398 1.00 66.00 82 ARG A N 1
ATOM 652 C CA . ARG A 1 82 ? 16.169 -4.828 -6.608 1.00 66.00 82 ARG A CA 1
ATOM 653 C C . ARG A 1 82 ? 16.479 -6.323 -6.453 1.00 66.00 82 ARG A C 1
ATOM 655 O O . ARG A 1 82 ? 16.644 -7.006 -7.459 1.00 66.00 82 ARG A O 1
ATOM 662 N N . THR A 1 83 ? 16.613 -6.805 -5.220 1.00 65.25 83 THR A N 1
ATOM 663 C CA . THR A 1 83 ? 16.830 -8.214 -4.886 1.00 65.25 83 THR A CA 1
ATOM 664 C C . THR A 1 83 ? 15.760 -8.674 -3.902 1.00 65.25 83 THR A C 1
ATOM 666 O O . THR A 1 83 ? 15.484 -7.999 -2.911 1.00 65.25 83 THR A O 1
ATOM 669 N N . GLU A 1 84 ? 15.171 -9.839 -4.158 1.00 63.34 84 GLU A N 1
ATOM 670 C CA . GLU A 1 84 ? 14.208 -10.495 -3.269 1.00 63.34 84 GLU A CA 1
ATOM 671 C C . GLU A 1 84 ? 14.947 -11.213 -2.131 1.00 63.34 84 GLU A C 1
ATOM 673 O O . GLU A 1 84 ? 14.915 -12.432 -2.003 1.00 63.34 84 GLU A O 1
ATOM 678 N N . ALA A 1 85 ? 15.691 -10.458 -1.32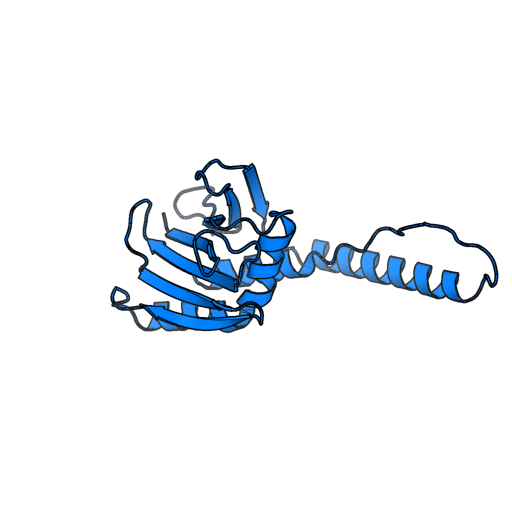1 1.00 69.62 85 ALA A N 1
ATOM 679 C CA . ALA A 1 85 ? 16.262 -11.004 -0.098 1.00 69.62 85 ALA A CA 1
ATOM 680 C C . ALA A 1 85 ? 15.168 -11.102 0.972 1.00 69.62 85 ALA A C 1
ATOM 682 O O . ALA A 1 85 ? 14.448 -10.131 1.233 1.00 69.62 85 ALA A O 1
ATOM 683 N N . SER A 1 86 ? 15.069 -12.270 1.607 1.00 78.69 86 SER A N 1
ATOM 684 C CA . SER A 1 86 ? 14.244 -12.462 2.801 1.00 78.69 86 SER A CA 1
ATOM 685 C C . SER A 1 86 ? 14.593 -11.407 3.852 1.00 78.69 86 SER A C 1
ATOM 687 O O . SER A 1 86 ? 15.761 -11.073 4.032 1.00 78.69 86 SER A O 1
ATOM 689 N N . GLY A 1 87 ? 13.586 -10.871 4.539 1.00 81.19 87 GLY A N 1
ATOM 690 C CA . GLY A 1 87 ? 13.775 -9.840 5.562 1.00 81.19 87 GLY A CA 1
ATOM 691 C C . GLY A 1 87 ? 13.803 -8.402 5.038 1.00 81.19 87 GLY A C 1
ATOM 692 O O . GLY A 1 87 ? 13.621 -7.488 5.840 1.00 81.19 87 GLY A O 1
ATOM 693 N N . ASN A 1 88 ? 13.935 -8.169 3.723 1.00 91.25 88 ASN A N 1
ATOM 694 C CA . ASN A 1 88 ? 13.674 -6.837 3.171 1.00 91.25 88 ASN A CA 1
ATOM 695 C C . ASN A 1 88 ? 12.277 -6.377 3.605 1.00 91.25 88 ASN A C 1
ATOM 697 O O . ASN A 1 88 ? 11.308 -7.143 3.539 1.00 91.25 88 ASN A O 1
ATOM 701 N N . ALA A 1 89 ? 12.175 -5.119 4.022 1.00 93.81 89 ALA A N 1
ATOM 702 C CA . ALA A 1 89 ? 10.925 -4.562 4.505 1.00 93.81 89 ALA A CA 1
ATOM 703 C C . ALA A 1 89 ? 10.588 -3.231 3.832 1.00 93.81 89 ALA A C 1
ATOM 705 O O . ALA A 1 89 ? 11.454 -2.515 3.323 1.00 93.81 89 ALA A O 1
ATOM 706 N N . MET A 1 90 ? 9.303 -2.910 3.824 1.00 96.00 90 MET A N 1
ATOM 707 C CA . MET A 1 90 ? 8.772 -1.609 3.454 1.00 96.00 90 MET A CA 1
ATOM 708 C C . MET A 1 90 ? 7.794 -1.166 4.536 1.00 96.00 90 MET A C 1
ATOM 710 O O . MET A 1 90 ? 6.923 -1.940 4.926 1.00 96.00 90 MET A O 1
ATOM 714 N N . GLU A 1 91 ? 7.910 0.073 4.993 1.00 96.50 91 GLU A N 1
ATOM 715 C CA . GLU A 1 91 ? 6.974 0.688 5.930 1.00 96.50 91 GLU A CA 1
ATOM 716 C C . GLU A 1 91 ? 6.211 1.819 5.247 1.00 96.50 91 GLU A C 1
ATOM 718 O O . GLU A 1 91 ? 6.815 2.625 4.542 1.00 96.50 91 GLU A O 1
ATOM 723 N N . LEU A 1 92 ? 4.897 1.880 5.466 1.00 96.25 92 LEU A N 1
ATOM 724 C CA . LEU A 1 92 ? 4.024 2.972 5.041 1.00 96.25 92 LEU A CA 1
ATOM 725 C C . LEU A 1 92 ? 3.514 3.685 6.285 1.00 96.25 92 LEU A C 1
ATOM 727 O O . LEU A 1 92 ? 2.989 3.035 7.187 1.00 96.25 92 LEU A O 1
ATOM 731 N N . MET A 1 93 ? 3.647 5.005 6.321 1.00 94.62 93 MET A N 1
ATOM 732 C CA . MET A 1 93 ? 3.151 5.835 7.415 1.00 94.62 93 MET A CA 1
ATOM 733 C C . MET A 1 93 ? 2.620 7.161 6.892 1.00 94.62 93 MET A C 1
ATOM 735 O O . MET A 1 93 ? 3.131 7.720 5.918 1.00 94.62 93 MET A O 1
ATOM 739 N N . THR A 1 94 ? 1.603 7.683 7.558 1.00 92.00 94 THR A N 1
ATOM 740 C CA . THR A 1 94 ? 1.089 9.025 7.307 1.00 92.00 94 THR A CA 1
ATOM 741 C C . THR A 1 94 ? 2.121 10.083 7.701 1.00 92.00 94 THR A C 1
ATOM 743 O O . THR A 1 94 ? 2.895 9.916 8.646 1.00 92.00 94 THR A O 1
ATOM 746 N N . VAL A 1 95 ? 2.161 11.183 6.948 1.00 86.81 95 VAL A N 1
ATOM 747 C CA . VAL A 1 95 ? 2.960 12.361 7.300 1.00 86.81 95 VAL A CA 1
ATOM 748 C C . VAL A 1 95 ? 2.014 13.476 7.716 1.00 86.81 95 VAL A C 1
ATOM 750 O O . VAL A 1 95 ? 1.311 14.052 6.886 1.00 86.81 95 VAL A O 1
ATOM 753 N N . GLU A 1 96 ? 2.024 13.790 9.006 1.00 75.50 96 GLU A N 1
ATOM 754 C CA . GLU A 1 96 ? 1.391 14.989 9.545 1.00 75.50 96 GLU A CA 1
ATOM 755 C C . GLU A 1 96 ? 2.393 16.143 9.501 1.00 75.50 96 GLU A C 1
ATOM 757 O O . GLU A 1 96 ? 3.501 16.046 10.029 1.00 75.50 96 GLU A O 1
ATOM 762 N N . THR A 1 97 ? 2.021 17.242 8.847 1.00 63.00 97 THR A N 1
ATOM 763 C CA . THR A 1 97 ? 2.847 18.456 8.805 1.00 63.00 97 THR A CA 1
ATOM 764 C C . THR A 1 97 ? 2.629 19.352 10.020 1.00 63.00 97 THR A C 1
ATOM 766 O O . THR A 1 97 ? 3.544 20.084 10.374 1.00 63.00 97 THR A O 1
ATOM 769 N N . ASN A 1 98 ? 1.462 19.274 10.674 1.00 61.59 98 ASN A N 1
ATOM 770 C CA . ASN A 1 98 ? 1.127 19.948 11.933 1.00 61.59 98 ASN A CA 1
ATOM 771 C C . ASN A 1 98 ? 0.058 19.144 12.691 1.00 61.59 98 ASN A C 1
ATOM 773 O O . ASN A 1 98 ? -0.776 18.494 12.060 1.00 61.59 98 ASN A O 1
ATOM 777 N N . ALA A 1 99 ? 0.032 19.238 14.025 1.00 56.66 99 ALA A N 1
ATOM 778 C CA . ALA A 1 99 ? -1.003 18.605 14.844 1.00 56.66 99 ALA A CA 1
ATOM 779 C C . ALA A 1 99 ? -2.403 19.102 14.425 1.00 56.66 99 ALA A C 1
ATOM 781 O O . ALA A 1 99 ? -2.696 20.294 14.518 1.00 56.66 99 ALA A O 1
ATOM 782 N N . GLY A 1 100 ? -3.248 18.191 13.935 1.00 56.38 100 GLY A N 1
ATOM 783 C CA . GLY A 1 100 ? -4.601 18.494 13.449 1.00 56.38 100 GLY A CA 1
ATOM 784 C C . GLY A 1 100 ? -4.698 18.932 11.981 1.00 56.38 100 GLY A C 1
ATOM 785 O O . GLY A 1 100 ? -5.793 19.255 11.524 1.00 56.38 100 GLY A O 1
ATOM 786 N N . ALA A 1 101 ? -3.593 18.942 11.227 1.00 62.88 101 ALA A N 1
ATOM 787 C CA . ALA A 1 101 ? -3.641 19.139 9.781 1.00 62.88 101 ALA A CA 1
ATOM 788 C C . ALA A 1 101 ? -4.146 17.875 9.068 1.00 62.88 101 ALA A C 1
ATOM 790 O O . ALA A 1 101 ? -3.850 16.752 9.466 1.00 62.88 101 ALA A O 1
ATOM 791 N N . GLU A 1 102 ? -4.883 18.070 7.976 1.00 72.38 102 GLU A N 1
ATOM 792 C CA . GLU A 1 102 ? -5.309 16.984 7.093 1.00 72.38 102 GLU A CA 1
ATOM 793 C C . GLU A 1 102 ? -4.080 16.223 6.564 1.00 72.38 102 GLU A C 1
ATOM 795 O O . GLU A 1 102 ? -3.182 16.820 5.961 1.00 72.38 102 GLU A O 1
ATOM 800 N N . VAL A 1 103 ? -4.037 14.907 6.790 1.00 75.38 103 VAL A N 1
ATOM 801 C CA . VAL A 1 103 ? -2.967 14.038 6.291 1.00 75.38 103 VAL A CA 1
ATOM 802 C C . VAL A 1 103 ? -3.082 13.922 4.773 1.00 75.38 103 VAL A C 1
ATOM 804 O O . VAL A 1 103 ? -4.041 13.355 4.253 1.00 75.38 103 VAL A O 1
ATOM 807 N N . LYS A 1 104 ? -2.077 14.431 4.055 1.00 82.94 104 LYS A N 1
ATOM 808 C CA . LYS A 1 104 ? -2.068 14.463 2.578 1.00 82.94 104 LYS A CA 1
ATOM 809 C C . LYS A 1 104 ? -0.984 13.614 1.941 1.00 82.94 104 LYS A C 1
ATOM 811 O O . LYS A 1 104 ? -0.971 13.469 0.722 1.00 82.94 104 LYS A O 1
ATOM 816 N N . SER A 1 105 ? -0.077 13.067 2.741 1.00 90.00 105 SER A N 1
ATOM 817 C CA . SER A 1 105 ? 1.110 12.397 2.226 1.00 90.00 105 SER A CA 1
ATOM 818 C C . SER A 1 105 ? 1.398 11.113 2.982 1.00 90.00 105 SER A C 1
ATOM 820 O O . SER A 1 105 ? 1.105 10.976 4.171 1.00 90.00 105 SER A O 1
ATOM 822 N N . VAL A 1 106 ? 2.009 10.185 2.260 1.00 93.38 106 VAL A N 1
ATOM 823 C CA . VAL A 1 106 ? 2.435 8.878 2.734 1.00 93.38 106 VAL A CA 1
ATOM 824 C C . VAL A 1 106 ? 3.946 8.803 2.592 1.00 93.38 106 VAL A C 1
ATOM 826 O O . VAL A 1 106 ? 4.499 9.029 1.514 1.00 93.38 106 VAL A O 1
ATOM 829 N N . ARG A 1 107 ? 4.624 8.496 3.691 1.00 95.12 107 ARG A N 1
ATOM 830 C CA . ARG A 1 107 ? 6.049 8.194 3.714 1.00 95.12 107 ARG A CA 1
ATOM 831 C C . ARG A 1 107 ? 6.233 6.689 3.594 1.00 95.12 107 ARG A C 1
ATOM 833 O O . ARG A 1 107 ? 5.661 5.920 4.361 1.00 95.12 107 ARG A O 1
ATOM 840 N N . PHE A 1 108 ? 7.074 6.307 2.648 1.00 96.06 108 PHE A N 1
ATOM 841 C CA . PHE A 1 108 ? 7.520 4.952 2.383 1.00 96.06 108 PHE A CA 1
ATOM 842 C C . PHE A 1 108 ? 8.975 4.830 2.821 1.00 96.06 108 PHE A C 1
ATOM 844 O O . PHE A 1 108 ? 9.830 5.555 2.311 1.00 96.06 108 PHE A O 1
ATOM 851 N N . ARG A 1 109 ? 9.271 3.916 3.744 1.00 95.56 109 ARG A N 1
ATOM 852 C CA . ARG A 1 109 ? 10.648 3.564 4.121 1.00 95.56 109 ARG A CA 1
ATOM 853 C C . ARG A 1 109 ? 10.966 2.172 3.633 1.00 95.56 109 ARG A C 1
ATOM 855 O O . ARG A 1 109 ? 10.173 1.262 3.836 1.00 95.56 109 ARG A O 1
ATOM 862 N N . PHE A 1 110 ? 12.130 1.994 3.032 1.00 94.81 110 PHE A N 1
ATOM 863 C CA . PHE A 1 110 ? 12.593 0.706 2.531 1.00 94.81 110 PHE A CA 1
ATOM 864 C C . PHE A 1 110 ? 13.791 0.267 3.352 1.00 94.81 110 PHE A C 1
ATOM 866 O O . PHE A 1 110 ? 14.800 0.972 3.397 1.00 94.81 110 PHE A O 1
ATOM 873 N N . LEU A 1 111 ? 13.678 -0.888 3.997 1.00 94.00 111 LEU A N 1
ATOM 874 C CA . LEU A 1 111 ? 14.668 -1.391 4.938 1.00 94.00 111 LEU A CA 1
ATOM 875 C C . LEU A 1 111 ? 15.322 -2.667 4.410 1.00 94.00 111 LEU A C 1
ATOM 877 O O . LEU A 1 111 ? 14.672 -3.509 3.783 1.00 94.00 111 LEU A O 1
ATOM 881 N N . ALA A 1 112 ? 16.619 -2.788 4.661 1.00 91.50 112 ALA A N 1
ATOM 882 C CA . ALA A 1 112 ? 17.389 -4.007 4.488 1.00 91.50 112 ALA A CA 1
ATOM 883 C C . ALA A 1 112 ? 16.936 -5.097 5.482 1.00 91.50 112 ALA A C 1
ATOM 885 O O . ALA A 1 112 ? 16.281 -4.767 6.475 1.00 91.50 112 ALA A O 1
ATOM 886 N N . PRO A 1 113 ? 17.310 -6.371 5.266 1.00 88.50 113 PRO A N 1
ATOM 887 C CA . PRO A 1 113 ? 17.041 -7.451 6.218 1.00 88.50 113 PRO A CA 1
ATOM 888 C C . PRO A 1 113 ? 17.573 -7.179 7.628 1.00 88.50 113 PRO A C 1
ATOM 890 O O . PRO A 1 113 ? 16.956 -7.571 8.613 1.00 88.50 113 PRO A O 1
ATOM 893 N N . GLU A 1 114 ? 18.678 -6.445 7.727 1.00 88.12 114 GLU A N 1
ATOM 894 C CA . GLU A 1 114 ? 19.319 -6.045 8.980 1.00 88.12 114 GLU A CA 1
ATOM 895 C C . GLU A 1 114 ? 18.559 -4.913 9.699 1.00 88.12 114 GLU A C 1
ATOM 897 O O . GLU A 1 114 ? 18.928 -4.511 10.800 1.00 88.12 114 GLU A O 1
ATOM 902 N N . GLY A 1 115 ? 17.500 -4.377 9.081 1.00 85.56 115 GLY A N 1
ATOM 903 C CA . GLY A 1 115 ? 16.725 -3.245 9.587 1.00 85.56 115 GLY A CA 1
ATOM 904 C C . GLY A 1 115 ? 17.304 -1.877 9.223 1.00 85.56 115 GLY A C 1
ATOM 905 O O . GLY A 1 115 ? 16.723 -0.857 9.588 1.00 85.56 115 GLY A O 1
ATOM 906 N N . GLU A 1 116 ? 18.415 -1.822 8.484 1.00 91.06 116 GLU A N 1
ATOM 907 C CA . GLU A 1 116 ? 18.990 -0.561 8.014 1.00 91.06 116 GLU A CA 1
ATOM 908 C C . GLU A 1 116 ? 18.108 0.077 6.930 1.00 91.06 116 GLU A C 1
ATOM 910 O O . GLU A 1 116 ? 17.689 -0.579 5.974 1.00 91.06 116 GLU A O 1
ATOM 915 N N . MET A 1 117 ? 17.829 1.377 7.048 1.00 93.19 117 MET A N 1
ATOM 916 C CA . MET A 1 117 ? 17.050 2.102 6.046 1.00 93.19 117 MET A CA 1
ATOM 917 C C . MET A 1 117 ? 17.881 2.332 4.775 1.00 93.19 117 MET A C 1
ATOM 919 O O . MET A 1 117 ? 18.833 3.106 4.778 1.00 93.19 117 MET A O 1
ATOM 923 N N . LYS A 1 118 ? 17.472 1.715 3.662 1.00 92.06 118 LYS A N 1
ATOM 924 C CA . LYS A 1 118 ? 18.098 1.880 2.339 1.00 92.06 118 LYS A CA 1
ATOM 925 C C . LYS A 1 118 ? 17.658 3.164 1.646 1.00 92.06 118 LYS A C 1
ATOM 927 O O . LYS A 1 118 ? 18.449 3.817 0.974 1.00 92.06 118 LYS A O 1
ATOM 932 N N . SER A 1 119 ? 16.369 3.486 1.736 1.00 92.44 119 SER A N 1
ATOM 933 C CA . SER A 1 119 ? 15.800 4.687 1.122 1.00 92.44 119 SER A CA 1
ATOM 934 C C . SER A 1 119 ? 14.479 5.080 1.775 1.00 92.44 119 SER A C 1
ATOM 936 O O . SER A 1 119 ? 13.799 4.255 2.388 1.00 92.44 119 SER A O 1
ATOM 938 N N . GLU A 1 120 ? 14.120 6.350 1.618 1.00 94.62 120 GLU A N 1
ATOM 939 C CA . GLU A 1 120 ? 12.840 6.911 2.034 1.00 94.62 120 GLU A CA 1
ATOM 940 C C . GLU A 1 120 ? 12.270 7.745 0.884 1.00 94.62 120 GLU A C 1
ATOM 942 O O . GLU A 1 120 ? 12.994 8.493 0.226 1.00 94.62 120 GLU A O 1
ATOM 947 N N . VAL A 1 121 ? 10.966 7.619 0.645 1.00 93.25 121 VAL A N 1
ATOM 948 C CA . VAL A 1 121 ? 10.232 8.433 -0.327 1.00 93.25 121 VAL A CA 1
ATOM 949 C C . VAL A 1 121 ? 8.952 8.921 0.330 1.00 93.25 121 VAL A C 1
ATOM 951 O O . VAL A 1 121 ? 8.220 8.138 0.922 1.00 93.25 121 VAL A O 1
ATOM 954 N N . THR A 1 122 ? 8.652 10.211 0.211 1.00 93.69 122 THR A N 1
ATOM 955 C CA . THR A 1 122 ? 7.350 10.761 0.609 1.00 93.69 122 THR A CA 1
ATOM 956 C C . THR A 1 122 ? 6.558 11.098 -0.642 1.00 93.69 122 THR A C 1
ATOM 958 O O . THR A 1 122 ? 7.044 11.841 -1.493 1.00 93.69 122 THR A O 1
ATOM 961 N N . LEU A 1 123 ? 5.355 10.540 -0.760 1.00 90.56 123 LEU A N 1
ATOM 962 C CA . LEU A 1 123 ? 4.456 10.754 -1.888 1.00 90.56 123 LEU A CA 1
ATOM 963 C C . LEU A 1 123 ? 3.132 11.333 -1.406 1.00 90.56 123 LEU A C 1
ATOM 965 O O . LEU A 1 123 ? 2.637 10.987 -0.336 1.00 90.56 123 LEU A O 1
ATOM 969 N N . SER A 1 124 ? 2.540 12.178 -2.236 1.00 88.00 124 SER A N 1
ATOM 970 C CA . SER A 1 124 ? 1.157 12.620 -2.088 1.00 88.00 124 SER A CA 1
ATOM 971 C C . SER A 1 124 ? 0.338 12.043 -3.241 1.00 88.00 124 SER A C 1
ATOM 973 O O . SER A 1 124 ? 0.899 11.842 -4.323 1.00 88.00 124 SER A O 1
ATOM 975 N N . PRO A 1 125 ? -0.969 11.791 -3.049 1.00 85.75 125 PRO A N 1
ATOM 976 C CA . PRO A 1 125 ? -1.883 11.549 -4.156 1.00 85.75 125 PRO A CA 1
ATOM 977 C C . PRO A 1 125 ? -1.708 12.609 -5.247 1.00 85.75 125 PRO A C 1
ATOM 979 O O . PRO A 1 125 ? -1.639 13.802 -4.946 1.00 85.75 125 PRO A O 1
ATOM 982 N N . GLU A 1 126 ? -1.649 12.176 -6.502 1.00 83.38 126 GLU A N 1
ATOM 983 C CA . GLU A 1 126 ? -1.564 13.087 -7.637 1.00 83.38 126 GLU A CA 1
ATOM 984 C C . GLU A 1 126 ? -2.811 13.967 -7.692 1.00 83.38 126 GLU A C 1
ATOM 986 O O . GLU A 1 126 ? -3.952 13.490 -7.582 1.00 83.38 126 GLU A O 1
ATOM 991 N N . THR A 1 127 ? -2.583 15.252 -7.943 1.00 81.75 127 THR A N 1
ATOM 992 C CA . THR A 1 127 ? -3.645 16.192 -8.295 1.00 81.75 127 THR A CA 1
ATOM 993 C C . THR A 1 127 ? -4.217 15.867 -9.677 1.00 81.75 127 THR A C 1
ATOM 995 O O . THR A 1 127 ? -3.551 15.272 -10.529 1.00 81.75 127 THR A O 1
ATOM 998 N N . ASP A 1 128 ? -5.443 16.316 -9.959 1.00 79.62 128 ASP A N 1
ATOM 999 C CA . ASP A 1 128 ? -6.059 16.121 -11.281 1.00 79.62 128 ASP A CA 1
ATOM 1000 C C . ASP A 1 128 ? -5.218 16.729 -12.415 1.00 79.62 128 ASP A C 1
ATOM 1002 O O . ASP A 1 128 ? -5.153 16.180 -13.517 1.00 79.62 128 ASP A O 1
ATOM 1006 N N . ILE A 1 129 ? -4.521 17.836 -12.143 1.00 78.50 129 ILE A N 1
ATOM 1007 C CA . ILE A 1 129 ? -3.622 18.494 -13.100 1.00 78.50 129 ILE A CA 1
ATOM 1008 C C . ILE A 1 129 ? -2.420 17.593 -13.415 1.00 78.50 129 ILE A C 1
ATOM 1010 O O . ILE A 1 129 ? -2.092 17.388 -14.587 1.00 78.50 129 ILE A O 1
ATOM 1014 N N . GLU A 1 130 ? -1.777 17.028 -12.392 1.00 81.00 130 GLU A N 1
ATOM 1015 C CA . GLU A 1 130 ? -0.637 16.116 -12.551 1.00 81.00 130 GLU A CA 1
ATOM 1016 C C . GLU A 1 130 ? -1.047 14.827 -13.260 1.00 81.00 130 GLU A C 1
ATOM 1018 O O . GLU A 1 130 ? -0.382 14.409 -14.213 1.00 81.00 130 GLU A O 1
ATOM 1023 N N . LYS A 1 131 ? -2.198 14.263 -12.882 1.00 81.44 131 LYS A N 1
ATOM 1024 C CA . LYS A 1 131 ? -2.778 13.086 -13.529 1.00 81.44 131 LYS A CA 1
ATOM 1025 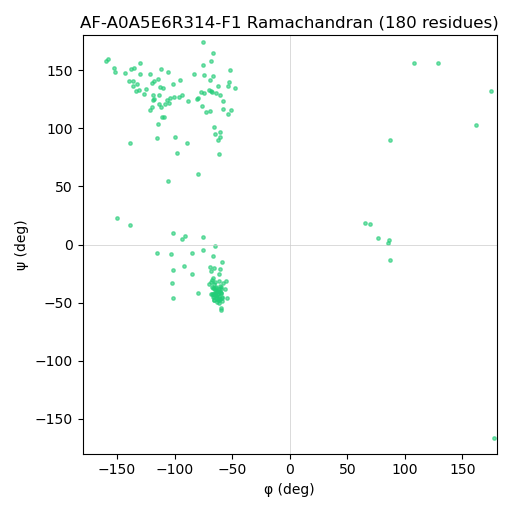C C . LYS A 1 131 ? -3.036 13.337 -15.013 1.00 81.44 131 LYS A C 1
ATOM 1027 O O . LYS A 1 131 ? -2.624 12.538 -15.856 1.00 81.44 131 LYS A O 1
ATOM 1032 N N . ASN A 1 132 ? -3.672 14.458 -15.357 1.00 80.31 132 ASN A N 1
ATOM 1033 C CA . ASN A 1 132 ? -3.938 14.828 -16.749 1.00 80.31 132 ASN A CA 1
ATOM 1034 C C . ASN A 1 132 ? -2.638 15.007 -17.543 1.00 80.31 132 ASN A C 1
ATOM 1036 O O . ASN A 1 132 ? -2.538 14.551 -18.686 1.00 80.31 132 ASN A O 1
ATOM 1040 N N . ARG A 1 133 ? -1.612 15.613 -16.930 1.00 79.62 133 ARG A N 1
ATOM 1041 C CA . ARG A 1 133 ? -0.288 15.768 -17.542 1.00 79.62 133 ARG A CA 1
ATOM 1042 C C . ARG A 1 133 ? 0.390 14.420 -17.785 1.00 79.62 133 ARG A C 1
ATOM 1044 O O . ARG A 1 133 ? 0.929 14.221 -18.875 1.00 79.62 133 ARG A O 1
ATOM 1051 N N . ARG A 1 134 ? 0.344 13.491 -16.822 1.00 82.44 134 ARG A N 1
ATOM 1052 C CA . ARG A 1 134 ? 0.886 12.134 -16.986 1.00 82.44 134 ARG A CA 1
ATOM 1053 C C . ARG A 1 134 ? 0.185 11.421 -18.136 1.00 82.44 134 ARG A C 1
ATOM 1055 O O . ARG A 1 134 ? 0.849 11.042 -19.093 1.00 82.44 134 ARG A O 1
ATOM 1062 N N . VAL A 1 135 ? -1.145 11.344 -18.115 1.00 79.81 135 VAL A N 1
ATOM 1063 C CA . VAL A 1 135 ? -1.936 10.679 -19.167 1.00 79.81 135 VAL A CA 1
ATOM 1064 C C . VAL A 1 135 ? -1.644 11.271 -20.553 1.00 79.81 135 VAL A C 1
ATOM 1066 O O . VAL A 1 135 ? -1.539 10.538 -21.537 1.00 79.81 135 VAL A O 1
ATOM 1069 N N . ALA A 1 136 ? -1.461 12.590 -20.661 1.00 78.94 136 ALA A N 1
ATOM 1070 C CA . ALA A 1 136 ? -1.069 13.228 -21.917 1.00 78.94 136 ALA A CA 1
ATOM 1071 C C . ALA A 1 136 ? 0.325 12.781 -22.401 1.00 78.94 136 ALA A C 1
ATOM 1073 O O . ALA A 1 136 ? 0.489 12.485 -23.588 1.00 78.94 136 ALA A O 1
ATOM 1074 N N . LEU A 1 137 ? 1.310 12.691 -21.500 1.00 77.06 137 LEU A N 1
ATOM 1075 C CA . LEU A 1 137 ? 2.664 12.211 -21.805 1.00 77.06 137 LEU A CA 1
ATOM 1076 C C . LEU A 1 137 ? 2.679 10.724 -22.189 1.00 77.06 137 LEU A C 1
ATOM 1078 O O . LEU A 1 137 ? 3.323 10.359 -23.173 1.00 77.06 137 LEU A O 1
ATOM 1082 N N . GLU A 1 138 ? 1.931 9.883 -21.473 1.00 74.06 138 GLU A N 1
ATOM 1083 C CA . GLU A 1 138 ? 1.790 8.451 -21.767 1.00 74.06 138 GLU A CA 1
ATOM 1084 C C . GLU A 1 138 ? 1.189 8.238 -23.165 1.00 74.06 138 GLU A C 1
ATOM 1086 O O . GLU A 1 138 ? 1.733 7.504 -23.995 1.00 74.06 138 GLU A O 1
ATOM 1091 N N . ASN A 1 139 ? 0.113 8.966 -23.475 1.00 73.19 139 ASN A N 1
ATOM 1092 C CA . ASN A 1 139 ? -0.542 8.925 -24.781 1.00 73.19 139 ASN A CA 1
ATOM 1093 C C . ASN A 1 139 ? 0.349 9.469 -25.908 1.00 73.19 139 ASN A C 1
ATOM 1095 O O . ASN A 1 139 ? 0.329 8.945 -27.027 1.00 73.19 139 ASN A O 1
ATOM 1099 N N . ALA A 1 140 ? 1.136 10.516 -25.643 1.00 66.88 140 ALA A N 1
ATOM 1100 C CA . ALA A 1 140 ? 2.101 11.046 -26.602 1.00 66.88 140 ALA A CA 1
ATOM 1101 C C . ALA A 1 140 ? 3.216 10.027 -26.890 1.00 66.88 140 ALA A C 1
ATOM 1103 O O . ALA A 1 140 ? 3.513 9.759 -28.058 1.00 66.88 140 ALA A O 1
ATOM 1104 N N . GLY A 1 141 ? 3.769 9.392 -25.854 1.00 60.75 141 GLY A N 1
ATOM 1105 C CA . GLY A 1 141 ? 4.769 8.333 -25.991 1.00 60.75 141 GLY A CA 1
ATOM 1106 C C . GLY A 1 141 ? 4.234 7.107 -26.742 1.00 60.75 141 GLY A C 1
ATOM 1107 O O . GLY A 1 141 ? 4.884 6.619 -27.669 1.00 60.75 141 GLY A O 1
ATOM 1108 N N . ALA A 1 142 ? 3.004 6.670 -26.451 1.00 59.47 142 ALA A N 1
ATOM 1109 C CA . ALA A 1 142 ? 2.346 5.574 -27.167 1.00 59.47 142 ALA A CA 1
ATOM 1110 C C . ALA A 1 142 ? 2.162 5.875 -28.669 1.00 59.47 142 ALA A C 1
ATOM 1112 O O . ALA A 1 142 ? 2.430 5.021 -29.522 1.00 59.47 142 ALA A O 1
ATOM 1113 N N . LYS A 1 143 ? 1.781 7.113 -29.021 1.00 59.06 143 LYS A N 1
ATOM 1114 C CA . LYS A 1 143 ? 1.668 7.563 -30.422 1.00 59.06 143 LYS A CA 1
ATOM 1115 C C . LYS A 1 143 ? 3.016 7.560 -31.153 1.00 59.06 143 LYS A C 1
ATOM 1117 O O . LYS A 1 143 ? 3.061 7.208 -32.336 1.00 59.06 143 LYS A O 1
ATOM 1122 N N . VAL A 1 144 ? 4.112 7.910 -30.475 1.00 56.56 144 VAL A N 1
ATOM 1123 C CA . VAL A 1 144 ? 5.474 7.868 -31.042 1.00 56.56 144 VAL A CA 1
ATOM 1124 C C . VAL A 1 144 ? 5.911 6.424 -31.316 1.00 56.56 144 VAL A C 1
ATOM 1126 O O . VAL A 1 144 ? 6.373 6.125 -32.420 1.00 56.56 144 VAL A O 1
ATOM 1129 N N . VAL A 1 145 ? 5.677 5.500 -30.376 1.00 57.44 145 VAL A N 1
ATOM 1130 C CA . VAL A 1 145 ? 5.986 4.067 -30.553 1.00 57.44 14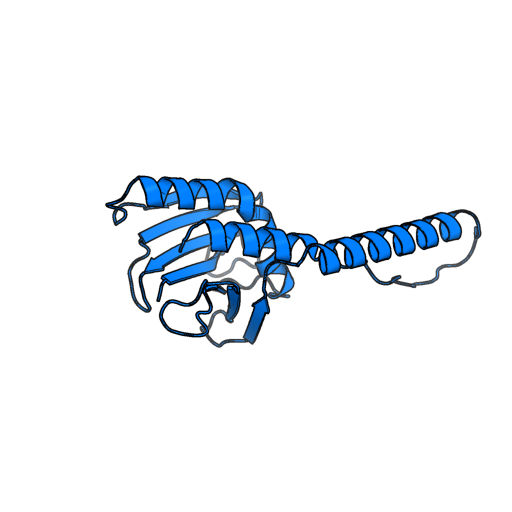5 VAL A CA 1
ATOM 1131 C C . VAL A 1 145 ? 5.176 3.457 -31.706 1.00 57.44 145 VAL A C 1
ATOM 1133 O O . VAL A 1 145 ? 5.726 2.732 -32.539 1.00 57.44 145 VAL A O 1
ATOM 1136 N N . ALA A 1 146 ? 3.885 3.787 -31.817 1.00 57.47 146 ALA A N 1
ATOM 1137 C CA . ALA A 1 146 ? 3.030 3.310 -32.906 1.00 57.47 146 ALA A CA 1
ATOM 1138 C C . ALA A 1 146 ? 3.485 3.819 -34.288 1.00 57.47 146 ALA A C 1
ATOM 1140 O O . ALA A 1 146 ? 3.454 3.067 -35.267 1.00 57.47 146 ALA A O 1
ATOM 1141 N N . ARG A 1 147 ? 3.963 5.070 -34.382 1.00 54.66 147 ARG A N 1
ATOM 1142 C CA . ARG A 1 147 ? 4.540 5.621 -35.622 1.00 54.66 147 ARG A CA 1
ATOM 1143 C C . ARG A 1 147 ? 5.890 4.987 -35.979 1.00 54.66 147 ARG A C 1
ATOM 1145 O O . ARG A 1 147 ? 6.143 4.767 -37.163 1.00 54.66 147 ARG A O 1
ATOM 1152 N N . GLY A 1 148 ? 6.714 4.626 -34.992 1.00 51.56 148 GLY A N 1
ATOM 1153 C CA . GLY A 1 148 ? 7.990 3.926 -35.202 1.00 51.56 148 GLY A CA 1
ATOM 1154 C C . GLY A 1 148 ? 7.837 2.508 -35.772 1.00 51.56 148 GLY A C 1
ATOM 1155 O O . GLY A 1 148 ? 8.630 2.092 -36.614 1.00 51.56 148 GLY A O 1
ATOM 1156 N N . LYS A 1 149 ? 6.768 1.784 -35.407 1.00 53.78 149 LYS A N 1
ATOM 1157 C CA . LYS A 1 149 ? 6.509 0.413 -35.896 1.00 53.78 149 LYS A CA 1
ATOM 1158 C C . LYS A 1 149 ? 6.144 0.323 -37.386 1.00 53.78 149 LYS A C 1
ATOM 1160 O O . LYS A 1 149 ? 6.305 -0.741 -37.976 1.00 53.78 149 LYS A O 1
ATOM 1165 N N . LYS A 1 150 ? 5.697 1.415 -38.025 1.00 52.00 150 LYS A N 1
ATOM 1166 C CA . LYS A 1 150 ? 5.367 1.432 -39.469 1.00 52.00 150 LYS A CA 1
ATOM 1167 C C . LYS A 1 150 ? 6.568 1.692 -40.392 1.00 52.00 150 LYS A C 1
ATOM 1169 O O . LYS A 1 150 ? 6.429 1.560 -41.604 1.00 52.00 150 LYS A O 1
ATOM 1174 N N . LYS A 1 151 ? 7.751 2.020 -39.860 1.00 52.59 151 LYS A N 1
ATOM 1175 C CA . LYS A 1 151 ? 8.973 2.248 -40.650 1.00 52.59 151 LYS A CA 1
ATOM 1176 C C . LYS A 1 151 ? 10.186 1.618 -39.962 1.00 52.59 151 LYS A C 1
ATOM 1178 O O . LYS A 1 151 ? 10.881 2.317 -39.239 1.00 52.59 151 LYS A O 1
ATOM 1183 N N . ARG A 1 152 ? 10.461 0.332 -40.227 1.00 49.62 152 ARG A N 1
ATOM 1184 C CA . ARG A 1 152 ? 11.814 -0.240 -40.464 1.00 49.62 152 ARG A CA 1
ATOM 1185 C C . ARG A 1 152 ? 11.824 -1.759 -40.285 1.00 49.62 152 ARG A C 1
ATOM 1187 O O . ARG A 1 152 ? 11.905 -2.287 -39.182 1.00 49.62 152 ARG A O 1
A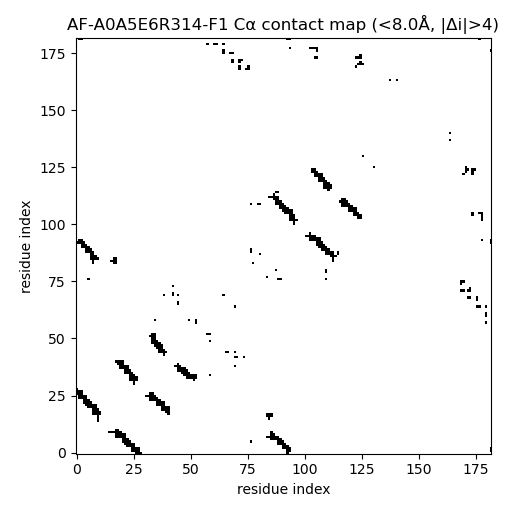TOM 1194 N N . ARG A 1 153 ? 11.837 -2.463 -41.417 1.00 50.91 153 ARG A N 1
ATOM 1195 C CA . ARG A 1 153 ? 12.434 -3.797 -41.539 1.00 50.91 153 ARG A CA 1
ATOM 1196 C C . ARG A 1 153 ? 13.947 -3.558 -41.695 1.00 50.91 153 ARG A C 1
ATOM 1198 O O . ARG A 1 153 ? 14.321 -2.819 -42.598 1.00 50.91 153 ARG A O 1
ATOM 1205 N N . ARG A 1 154 ? 14.769 -4.182 -40.837 1.00 48.75 154 ARG A N 1
ATOM 1206 C CA . ARG A 1 154 ? 16.253 -4.114 -40.728 1.00 48.75 154 ARG A CA 1
ATOM 1207 C C . ARG A 1 154 ? 16.835 -2.990 -39.852 1.00 48.75 154 ARG A C 1
ATOM 1209 O O . ARG A 1 154 ? 17.181 -1.932 -40.352 1.00 48.75 154 ARG A O 1
ATOM 1216 N N . GLN A 1 155 ? 17.015 -3.277 -38.560 1.00 43.06 155 GLN A N 1
ATOM 1217 C CA . GLN A 1 155 ? 18.267 -3.105 -37.792 1.00 43.06 155 GLN A CA 1
ATOM 1218 C C . GLN A 1 155 ? 17.996 -3.442 -36.316 1.00 43.06 155 GLN A C 1
ATOM 1220 O O . GLN A 1 155 ? 17.019 -2.969 -35.741 1.00 43.06 155 GLN A O 1
ATOM 1225 N N . LYS A 1 156 ? 18.857 -4.267 -35.704 1.00 48.94 156 LYS A N 1
ATOM 1226 C CA . LYS A 1 156 ? 18.927 -4.431 -34.245 1.00 48.94 156 LYS A CA 1
ATOM 1227 C C . LYS A 1 156 ? 19.408 -3.101 -33.663 1.00 48.94 156 LYS A C 1
ATOM 1229 O O . LYS A 1 156 ? 20.596 -2.809 -33.706 1.00 48.94 156 LYS A O 1
ATOM 1234 N N . THR A 1 157 ? 18.492 -2.304 -33.138 1.00 35.66 157 THR A N 1
ATOM 1235 C CA . THR A 1 157 ? 18.818 -1.218 -32.215 1.00 35.66 157 THR A CA 1
ATOM 1236 C C . THR A 1 157 ? 18.290 -1.603 -30.845 1.00 35.66 157 THR A C 1
ATOM 1238 O O . THR A 1 157 ? 17.078 -1.636 -30.632 1.00 35.66 157 THR A O 1
ATOM 1241 N N . THR A 1 158 ? 19.207 -1.899 -29.925 1.00 43.38 158 THR A N 1
ATOM 1242 C CA . THR A 1 158 ? 19.021 -1.774 -28.476 1.00 43.38 158 THR A CA 1
ATOM 1243 C C . THR A 1 158 ? 18.740 -0.307 -28.167 1.00 43.38 158 THR A C 1
ATOM 1245 O O . THR A 1 158 ? 19.609 0.454 -27.765 1.00 43.38 158 THR A O 1
ATOM 1248 N N . ALA A 1 159 ? 17.511 0.118 -28.428 1.00 37.22 159 ALA A N 1
ATOM 1249 C CA . ALA A 1 159 ? 16.975 1.359 -27.915 1.00 37.22 159 ALA A CA 1
ATOM 1250 C C . ALA A 1 159 ? 15.841 0.950 -26.986 1.00 37.22 159 ALA A C 1
ATOM 1252 O O . ALA A 1 159 ? 14.709 0.729 -27.420 1.00 37.22 159 ALA A O 1
ATOM 1253 N N . VAL A 1 160 ? 16.180 0.789 -25.707 1.00 39.34 160 VAL A N 1
ATOM 1254 C CA . VAL A 1 160 ? 15.196 0.865 -24.632 1.00 39.34 160 VAL A CA 1
ATOM 1255 C C . VAL A 1 160 ? 14.666 2.295 -24.709 1.00 39.34 160 VAL A C 1
ATOM 1257 O O . 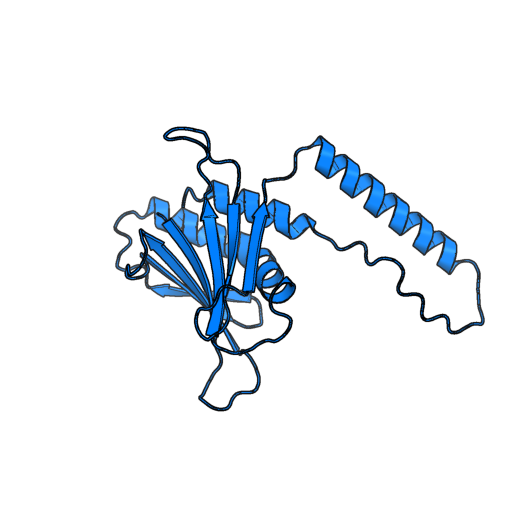VAL A 1 160 ? 15.270 3.222 -24.178 1.00 39.34 160 VAL A O 1
ATOM 1260 N N . GLY A 1 161 ? 13.601 2.500 -25.492 1.00 33.91 161 GLY A N 1
ATOM 1261 C CA . GLY A 1 161 ? 12.812 3.724 -25.400 1.00 33.91 161 GLY A CA 1
ATOM 1262 C C . GLY A 1 161 ? 12.422 3.916 -23.938 1.00 33.91 161 GLY A C 1
ATOM 1263 O O . GLY A 1 161 ? 12.325 2.906 -23.233 1.00 33.91 161 GLY A O 1
ATOM 1264 N N . PRO A 1 162 ? 12.244 5.161 -23.461 1.00 38.78 162 PRO A N 1
ATOM 1265 C CA . PRO A 1 162 ? 11.909 5.388 -22.068 1.00 38.78 162 PRO A CA 1
ATOM 1266 C C . PRO A 1 162 ? 10.680 4.537 -21.794 1.00 38.78 162 PRO A C 1
ATOM 1268 O O . PRO A 1 162 ? 9.630 4.745 -22.410 1.00 38.78 162 PRO A O 1
ATOM 1271 N N . ALA A 1 163 ? 10.848 3.506 -20.960 1.00 41.28 163 ALA A N 1
ATOM 1272 C CA . ALA A 1 163 ? 9.712 2.839 -20.379 1.00 41.28 163 ALA A CA 1
ATOM 1273 C C . ALA A 1 163 ? 8.910 3.995 -19.804 1.00 41.28 163 ALA A C 1
ATOM 1275 O O . ALA A 1 163 ? 9.426 4.770 -18.996 1.00 41.28 163 ALA A O 1
ATOM 1276 N N . ILE A 1 164 ? 7.712 4.208 -20.333 1.00 47.28 164 ILE A N 1
ATOM 1277 C CA . ILE A 1 164 ? 6.724 5.010 -19.645 1.00 47.28 164 ILE A CA 1
ATOM 1278 C C . ILE A 1 164 ? 6.534 4.223 -18.354 1.00 47.28 164 ILE A C 1
ATOM 1280 O O . ILE A 1 164 ? 5.881 3.182 -18.344 1.00 47.28 164 ILE A O 1
ATOM 1284 N N . LEU A 1 165 ? 7.309 4.604 -17.343 1.00 57.91 165 LEU A N 1
ATOM 1285 C CA . LEU A 1 165 ? 7.325 4.005 -16.028 1.00 57.91 165 LEU A CA 1
ATOM 1286 C C . LEU A 1 165 ? 5.934 4.325 -15.505 1.00 57.91 165 LEU A C 1
ATOM 1288 O O . LEU A 1 165 ? 5.676 5.449 -15.097 1.00 57.91 165 LEU A O 1
ATOM 1292 N N . ASP A 1 166 ? 5.007 3.386 -15.675 1.00 67.81 166 ASP A N 1
ATOM 1293 C CA . ASP A 1 166 ? 3.647 3.505 -15.174 1.00 67.81 166 ASP A CA 1
ATOM 1294 C C . ASP A 1 166 ? 3.749 3.632 -13.652 1.00 67.81 166 ASP A C 1
ATOM 1296 O O . ASP A 1 166 ? 3.940 2.640 -12.950 1.00 67.81 166 ASP A O 1
ATOM 1300 N N . THR A 1 167 ? 3.706 4.874 -13.172 1.00 79.88 167 THR A N 1
ATOM 1301 C CA . THR A 1 167 ? 3.717 5.252 -11.756 1.00 79.88 167 THR A CA 1
ATOM 1302 C C . THR A 1 167 ? 2.302 5.428 -11.215 1.00 79.88 167 THR A C 1
ATOM 1304 O O . THR A 1 167 ? 2.133 5.789 -10.054 1.00 79.88 167 THR A O 1
ATOM 1307 N N . SER A 1 168 ? 1.263 5.131 -12.009 1.00 85.44 168 SER A N 1
ATOM 1308 C CA . SER A 1 168 ? -0.135 5.293 -11.589 1.00 85.44 168 SER A CA 1
ATOM 1309 C C . SER A 1 168 ? -0.514 4.437 -10.385 1.00 85.44 168 SER A C 1
ATOM 1311 O O . SER A 1 168 ? -1.413 4.795 -9.627 1.00 85.44 168 SER A O 1
ATOM 1313 N N . PHE A 1 169 ? 0.200 3.330 -10.181 1.00 89.94 169 PHE A N 1
ATOM 1314 C CA . PHE A 1 169 ? 0.049 2.489 -8.999 1.00 89.94 169 PHE A CA 1
ATOM 1315 C C . PHE A 1 169 ? 0.449 3.209 -7.707 1.00 89.94 169 PHE A C 1
ATOM 1317 O O . PHE A 1 169 ? -0.157 2.964 -6.672 1.00 89.94 169 PHE A O 1
ATOM 1324 N N . MET A 1 170 ? 1.427 4.122 -7.757 1.00 92.00 170 MET A N 1
ATOM 1325 C CA . MET A 1 170 ? 1.873 4.867 -6.578 1.00 92.00 170 MET A CA 1
ATOM 1326 C C . MET A 1 170 ? 0.772 5.817 -6.092 1.00 92.00 170 MET A C 1
ATOM 1328 O O . MET A 1 170 ? 0.493 5.874 -4.897 1.00 92.00 170 MET A O 1
ATOM 1332 N N . AS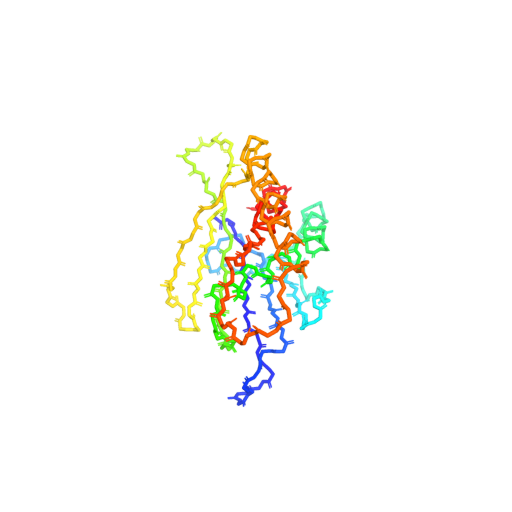P A 1 171 ? 0.096 6.499 -7.024 1.00 90.69 171 ASP A N 1
ATOM 1333 C CA . ASP A 1 171 ? -1.061 7.354 -6.732 1.00 90.69 171 ASP A CA 1
ATOM 1334 C C . ASP A 1 171 ? -2.215 6.551 -6.112 1.00 90.69 171 ASP A C 1
ATOM 1336 O O . ASP A 1 171 ? -2.729 6.906 -5.049 1.00 90.69 171 ASP A O 1
ATOM 1340 N N . ARG A 1 172 ? -2.590 5.426 -6.740 1.00 92.56 172 ARG A N 1
ATOM 1341 C CA . ARG A 1 172 ? -3.646 4.540 -6.222 1.00 92.56 172 ARG A CA 1
ATOM 1342 C C . ARG A 1 172 ? -3.314 3.995 -4.837 1.00 92.56 172 ARG A C 1
ATOM 1344 O O . ARG A 1 172 ? -4.193 3.982 -3.975 1.00 92.56 172 ARG A O 1
ATOM 1351 N N . LEU A 1 173 ? -2.063 3.592 -4.610 1.00 94.94 173 LEU A N 1
ATOM 1352 C CA . LEU A 1 173 ? -1.601 3.099 -3.316 1.00 94.94 173 LEU A CA 1
ATOM 1353 C C . LEU A 1 173 ? -1.691 4.187 -2.241 1.00 94.94 173 LEU A C 1
ATOM 1355 O O . LEU A 1 173 ? -2.228 3.923 -1.170 1.00 94.94 173 LEU A O 1
ATOM 1359 N N . CYS A 1 174 ? -1.242 5.412 -2.534 1.00 92.69 174 CYS A N 1
ATOM 1360 C CA . CYS A 1 174 ? -1.336 6.532 -1.594 1.00 92.69 174 CYS A CA 1
ATOM 1361 C C . CYS A 1 174 ? -2.793 6.855 -1.243 1.00 92.69 174 CYS A C 1
ATOM 1363 O O . CYS A 1 174 ? -3.127 6.970 -0.066 1.00 92.69 174 CYS A O 1
ATOM 1365 N N . LYS A 1 175 ? -3.674 6.950 -2.248 1.00 92.12 175 LYS A N 1
ATOM 1366 C CA . LYS A 1 175 ? -5.112 7.200 -2.042 1.00 92.12 175 LYS A CA 1
ATOM 1367 C C . LYS A 1 175 ? -5.756 6.117 -1.186 1.00 92.12 175 LYS A C 1
ATOM 1369 O O . LYS A 1 175 ? -6.476 6.430 -0.242 1.00 92.12 175 LYS A O 1
ATOM 1374 N N . SER A 1 176 ? -5.465 4.856 -1.496 1.00 93.31 176 SER A N 1
ATOM 1375 C CA . SER A 1 176 ? -6.020 3.713 -0.770 1.00 93.31 176 SER A CA 1
ATOM 1376 C C . SER A 1 176 ? -5.516 3.674 0.670 1.00 93.31 176 SER A C 1
ATOM 1378 O O . SER A 1 176 ? -6.311 3.457 1.576 1.00 93.31 176 SER A O 1
ATOM 1380 N N . TYR A 1 177 ? -4.224 3.939 0.891 1.00 93.56 177 TYR A N 1
ATOM 1381 C CA . TYR A 1 177 ? -3.638 3.984 2.228 1.00 93.56 177 TYR A CA 1
ATOM 1382 C C . TYR A 1 177 ? -4.262 5.100 3.076 1.00 93.56 177 TYR A C 1
ATOM 1384 O O . TYR A 1 177 ? -4.748 4.829 4.168 1.00 93.56 177 TYR A O 1
ATOM 1392 N N . LEU A 1 178 ? -4.354 6.329 2.557 1.00 91.38 178 LEU A N 1
ATOM 1393 C CA . LEU A 1 178 ? -4.971 7.448 3.283 1.00 91.38 178 LEU A CA 1
ATOM 1394 C C . LEU A 1 178 ? -6.450 7.191 3.617 1.00 91.38 178 LEU A C 1
ATOM 1396 O O . LEU A 1 178 ? -6.906 7.552 4.700 1.00 91.38 178 LEU A O 1
ATOM 1400 N N . ALA A 1 179 ? -7.190 6.515 2.732 1.00 89.56 179 ALA A N 1
ATOM 1401 C CA . ALA A 1 179 ? -8.591 6.161 2.964 1.00 89.56 179 ALA A CA 1
ATOM 1402 C C . ALA A 1 179 ? -8.795 5.160 4.119 1.00 89.56 179 ALA A C 1
ATOM 1404 O O . ALA A 1 179 ? -9.895 5.080 4.669 1.00 89.56 179 ALA A O 1
ATOM 1405 N N . THR A 1 180 ? -7.757 4.414 4.516 1.00 88.00 180 THR A N 1
ATOM 1406 C CA . THR A 1 180 ? -7.852 3.501 5.667 1.00 88.00 180 THR A CA 1
ATOM 1407 C C . THR A 1 180 ? -8.014 4.242 6.993 1.00 88.00 180 THR A C 1
ATOM 1409 O O . THR A 1 180 ? -8.679 3.732 7.895 1.00 88.00 180 THR A O 1
ATOM 1412 N N . GLY A 1 181 ? -7.450 5.451 7.110 1.00 85.50 181 GLY A N 1
ATOM 1413 C CA . GLY A 1 181 ? -7.296 6.149 8.390 1.00 85.50 181 GLY A CA 1
ATOM 1414 C C . GLY A 1 181 ? -6.262 5.506 9.323 1.00 85.50 181 GLY A C 1
ATOM 1415 O O . GLY A 1 181 ? -6.317 5.750 10.531 1.00 85.50 181 GLY A O 1
ATOM 1416 N N . TRP A 1 182 ? -5.381 4.659 8.777 1.00 86.44 182 TRP A N 1
ATOM 1417 C CA . TRP A 1 182 ? -4.268 4.035 9.487 1.00 86.44 182 TRP A CA 1
ATOM 1418 C C . TRP A 1 182 ? -3.071 4.980 9.552 1.00 86.44 182 TRP A C 1
ATOM 1420 O O . TRP A 1 182 ? -2.745 5.401 10.678 1.00 86.44 182 TRP A O 1
#

Mean predicted aligned error: 10.06 Å

Solvent-accessible surface area (backbone atoms only — not comparable to full-atom values): 10337 Å² total; per-residue (Å²): 103,39,34,39,39,40,30,36,34,41,79,56,102,80,48,91,49,53,54,27,32,41,38,32,34,26,77,26,91,94,49,73,57,35,31,32,30,38,29,41,81,82,63,50,76,42,82,73,47,51,89,69,46,91,47,64,70,60,51,52,37,51,52,51,38,54,74,73,31,43,64,36,49,51,50,55,47,54,72,72,41,91,60,71,50,55,44,28,31,34,35,42,29,73,42,70,93,44,96,90,50,85,72,61,34,37,35,38,38,34,26,40,58,89,65,50,77,75,49,75,49,77,46,54,54,67,50,73,68,55,48,52,51,49,55,50,50,51,52,50,51,52,52,51,55,59,59,52,72,78,66,74,88,87,75,96,68,95,66,85,63,81,71,77,72,80,56,65,44,58,32,53,33,40,49,46,51,62,72,54,74,93